Protein AF-A0A3M0VW06-F1 (afdb_monomer)

Foldseek 3Di:
DDDDDDDDDDDDDDDDDDDDDDDDDDDDDDDDDDDDDPDDPPPPPPPPPDVPPPDDPPPPDDPDCDPPDDDPDDDDDPPDDDDDDDDDCVVPVVLVVVLVVLVVVLVVLVCVCVVVPDDDLVSLLVNLVSVLVNVLVVVVVVLPVPPPCVRHVPVSVVSNVVSVVVSVVSNVVQVCCSPVHDGDRVVVVCVVCVVVVVVVVVVD

Solvent-accessible surface area (backbone atoms only — not comparable to full-atom values): 13528 Å² total; per-residue (Å²): 139,86,86,88,77,90,81,88,80,88,79,88,78,85,80,86,79,80,84,81,91,82,90,86,82,85,87,81,92,79,93,77,90,73,84,84,75,86,74,73,82,76,75,69,77,70,87,82,70,65,91,67,74,88,67,62,97,80,62,85,71,76,87,74,77,75,82,66,84,71,86,92,70,81,88,74,57,96,84,53,79,80,85,74,78,82,90,52,56,72,82,42,63,51,43,54,53,49,53,51,49,45,56,59,55,45,54,60,52,69,48,46,39,78,77,69,48,63,62,56,68,69,59,39,52,49,42,53,50,51,50,50,54,48,49,54,54,53,49,51,50,53,47,54,73,73,35,39,64,88,82,37,46,69,61,30,53,49,51,56,49,51,52,52,51,51,49,53,51,50,51,52,53,51,51,48,35,53,72,78,51,81,27,70,59,45,47,52,52,51,62,75,47,46,74,60,55,58,56,54,67,74,73,109

Mean predicted aligned error: 15.94 Å

Nearest PDB structures (foldseek):
  6lo8-assembly1_D  TM=8.202E-01  e=1.446E-06  Saccharomyces cerevisiae S288C

Secondary structure (DSSP, 8-state):
----------------------------------------------S---------TT--S----SSPPPP----S-TTSPP-PPPP-GGGTHHHHHHHHHHHHHHHHHHHHHHHHSSPPHHHHHHHHHHHHHHHHHHHHHHHHHHS-TTT-HHHHHHHHHHHHHHHHHHHHHHHHHHHHS--HHHHHHHHHHHHHHHHHHTT-

Sequence (204 aa):
MRSTLLRQSQLLLASRQLFPHSRAAASPLRHLSTPSVPKKPLAFPSPVLAKASRFAAFSTSTSQRIMPPGPQVIEGTVNDPVSVPKPSPLHGSYHWTFERALSVALVPLTLAPFAVGSLNAATDAVLVFVLLLHSHIGFQSCVTDYFSTKKHPKLRKFFDWVLNISTVLVAISLYEFETNDVGLTEAIKRIWTAGRRNTDETKA

Radius of gyration: 34.9 Å; Cα contacts (8 Å, |Δi|>4): 64; chains: 1; bounding box: 99×46×85 Å

pLDDT: mean 80.92, std 17.91, range [41.56, 98.5]

Structure (mmCIF, N/CA/C/O backbone):
data_AF-A0A3M0VW06-F1
#
_entry.id   AF-A0A3M0VW06-F1
#
loop_
_atom_site.group_PDB
_atom_site.id
_atom_site.type_symbol
_atom_site.label_atom_id
_atom_site.label_alt_id
_atom_site.label_comp_id
_atom_site.label_asym_id
_atom_site.label_entity_id
_atom_site.label_seq_id
_atom_site.pdbx_PDB_ins_code
_atom_site.Cartn_x
_atom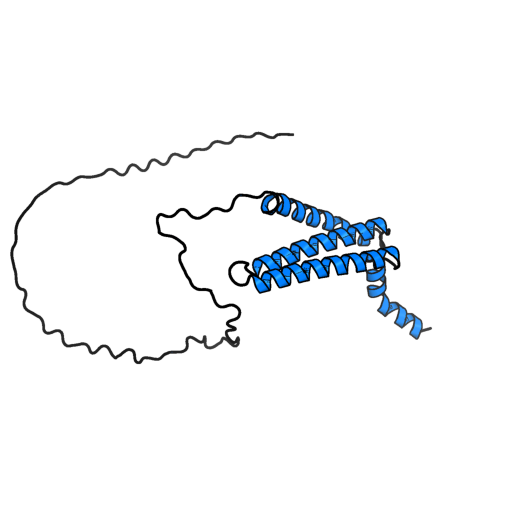_site.Cartn_y
_atom_site.Cartn_z
_atom_site.occupancy
_atom_site.B_iso_or_equiv
_atom_site.auth_seq_id
_atom_site.auth_comp_id
_atom_site.auth_asym_id
_atom_site.auth_atom_id
_atom_site.pdbx_PDB_model_num
ATOM 1 N N . MET A 1 1 ? -26.004 -3.650 -18.366 1.00 43.81 1 MET A N 1
ATOM 2 C CA . MET A 1 1 ? -26.676 -4.954 -18.544 1.00 43.81 1 MET A CA 1
ATOM 3 C C . MET A 1 1 ? -27.172 -5.412 -17.180 1.00 43.81 1 MET A C 1
ATOM 5 O O . MET A 1 1 ? -26.358 -5.642 -16.300 1.00 43.81 1 MET A O 1
ATOM 9 N N . ARG A 1 2 ? -28.491 -5.377 -16.962 1.00 41.56 2 ARG A N 1
ATOM 10 C CA . ARG A 1 2 ? -29.155 -5.740 -15.701 1.00 41.56 2 ARG A CA 1
ATOM 11 C C . ARG A 1 2 ? -29.716 -7.151 -15.855 1.00 41.56 2 ARG A C 1
ATOM 13 O O . ARG A 1 2 ? -30.489 -7.373 -16.779 1.00 41.56 2 ARG A O 1
ATOM 20 N N . SER A 1 3 ? -29.354 -8.068 -14.968 1.00 55.25 3 SER A N 1
ATOM 21 C CA . SER A 1 3 ? -29.940 -9.407 -14.883 1.00 55.25 3 SER A CA 1
ATOM 22 C C . SER A 1 3 ? -30.779 -9.508 -13.611 1.00 55.25 3 SER A C 1
ATOM 24 O O . SER A 1 3 ? -30.286 -9.676 -12.501 1.00 55.25 3 SER A O 1
ATOM 26 N N . THR A 1 4 ? -32.083 -9.357 -13.805 1.00 51.28 4 THR A N 1
ATOM 27 C CA . THR A 1 4 ? -33.150 -9.755 -12.892 1.00 51.28 4 THR A CA 1
ATOM 28 C C . THR A 1 4 ? -33.353 -11.263 -13.002 1.00 51.28 4 THR A C 1
ATOM 30 O O . THR A 1 4 ? -33.741 -11.720 -14.072 1.00 51.28 4 THR A O 1
ATOM 33 N N . LEU A 1 5 ? -33.173 -12.027 -11.923 1.00 60.25 5 LEU A N 1
ATOM 34 C CA . LEU A 1 5 ? -33.832 -13.327 -11.770 1.00 60.25 5 LEU A CA 1
ATOM 35 C C . LEU A 1 5 ? -34.263 -13.539 -10.317 1.00 60.25 5 LEU A C 1
ATOM 37 O O . LEU A 1 5 ? -33.456 -13.660 -9.400 1.00 60.25 5 LEU A O 1
ATOM 41 N N . LEU A 1 6 ? -35.584 -13.563 -10.155 1.00 54.75 6 LEU A N 1
ATOM 42 C CA . LEU A 1 6 ? -36.319 -14.068 -9.008 1.00 54.75 6 LEU A CA 1
ATOM 43 C C . LEU A 1 6 ? -36.049 -15.569 -8.839 1.00 54.75 6 LEU A C 1
ATOM 45 O O . LEU A 1 6 ? -36.165 -16.322 -9.805 1.00 54.75 6 LEU A O 1
ATOM 49 N N . ARG A 1 7 ? -35.851 -16.034 -7.601 1.00 54.34 7 ARG A N 1
ATOM 50 C CA . ARG A 1 7 ? -36.392 -17.339 -7.205 1.00 54.34 7 ARG A CA 1
ATOM 51 C C . ARG A 1 7 ? -36.859 -17.321 -5.758 1.00 54.34 7 ARG A C 1
ATOM 53 O O . ARG A 1 7 ? -36.091 -17.285 -4.806 1.00 54.34 7 ARG A O 1
ATOM 60 N N . GLN A 1 8 ? -38.175 -17.320 -5.672 1.00 52.41 8 GLN A N 1
ATOM 61 C CA . GLN A 1 8 ? -39.034 -17.522 -4.528 1.00 52.41 8 GLN A CA 1
ATOM 62 C C . GLN A 1 8 ? -38.973 -19.002 -4.115 1.00 52.41 8 GLN A C 1
ATOM 64 O O . GLN A 1 8 ? -39.144 -19.884 -4.956 1.00 52.41 8 GLN A O 1
ATOM 69 N N . SER A 1 9 ? -38.766 -19.284 -2.832 1.00 48.03 9 SER A N 1
ATOM 70 C CA . SER A 1 9 ? -39.151 -20.564 -2.230 1.00 48.03 9 SER A CA 1
ATOM 71 C C . SER A 1 9 ? -39.371 -20.357 -0.738 1.00 48.03 9 SER A C 1
ATOM 73 O O . SER A 1 9 ? -38.437 -20.372 0.061 1.00 48.03 9 SER A O 1
ATOM 75 N N . GLN A 1 10 ? -40.632 -20.110 -0.392 1.00 50.38 10 GLN A N 1
ATOM 76 C CA . GLN A 1 10 ? -41.134 -20.229 0.966 1.00 50.38 10 GLN A CA 1
ATOM 77 C C . GLN A 1 10 ? -41.334 -21.713 1.268 1.00 50.38 10 GLN A C 1
ATOM 79 O O . GLN A 1 10 ? -42.027 -22.402 0.521 1.00 50.38 10 GLN A O 1
ATOM 84 N N . LEU A 1 11 ? -40.748 -22.196 2.360 1.00 52.78 11 LEU A N 1
ATOM 85 C CA . LEU A 1 11 ? -41.135 -23.464 2.963 1.00 52.78 11 LEU A CA 1
ATOM 86 C C . LEU A 1 11 ? -41.795 -23.167 4.305 1.00 52.78 11 LEU A C 1
ATOM 88 O O . LEU A 1 11 ? -41.163 -22.751 5.272 1.00 52.78 11 LEU A O 1
ATOM 92 N N . LEU A 1 12 ? -43.112 -23.351 4.285 1.00 46.12 12 LEU A N 1
ATOM 93 C CA . LEU A 1 12 ? -43.997 -23.483 5.426 1.00 46.12 12 LEU A CA 1
ATOM 94 C C . LEU A 1 12 ? -43.521 -24.635 6.316 1.00 46.12 12 LEU A C 1
ATOM 96 O O . LEU A 1 12 ? -43.509 -25.784 5.882 1.00 46.12 12 LEU A O 1
ATOM 100 N N . LEU A 1 13 ? -43.240 -24.346 7.584 1.00 45.72 13 LEU A N 1
ATOM 101 C CA . LEU A 1 13 ? -43.407 -25.333 8.643 1.00 45.72 13 LEU A CA 1
ATOM 102 C C . LEU A 1 13 ? -44.204 -24.690 9.777 1.00 45.72 13 LEU A C 1
ATOM 104 O O . LEU A 1 13 ? -43.683 -23.988 10.638 1.00 45.72 13 LEU A O 1
ATOM 108 N N . ALA A 1 14 ? -45.514 -24.900 9.711 1.00 48.47 14 ALA A N 1
ATOM 109 C CA . ALA A 1 14 ? -46.445 -24.582 10.772 1.00 48.47 14 ALA A CA 1
ATOM 110 C C . ALA A 1 14 ? -46.296 -25.627 11.887 1.00 48.47 14 ALA A C 1
ATOM 112 O O . ALA A 1 14 ? -46.833 -26.727 11.784 1.00 48.47 14 ALA A O 1
ATOM 113 N N . SER A 1 15 ? -45.594 -25.294 12.967 1.00 53.06 15 SER A N 1
ATOM 114 C CA . SER A 1 15 ? -45.670 -26.048 14.220 1.00 53.06 15 SER A CA 1
ATOM 115 C C . SER A 1 15 ? -46.715 -25.401 15.133 1.00 53.06 15 SER A C 1
ATOM 117 O O . SER A 1 15 ? -46.437 -24.548 15.971 1.00 53.06 15 SER A O 1
ATOM 119 N N . ARG A 1 16 ? -47.972 -25.821 14.951 1.00 48.75 16 ARG A N 1
ATOM 120 C CA . ARG A 1 16 ? -49.028 -25.643 15.954 1.00 48.75 16 ARG A CA 1
ATOM 121 C C . ARG A 1 16 ? -48.680 -26.497 17.172 1.00 48.75 16 ARG A C 1
ATOM 123 O O . ARG A 1 16 ? -48.740 -27.719 17.079 1.00 48.75 16 ARG A O 1
ATOM 130 N N . GLN A 1 17 ? -48.387 -25.879 18.312 1.00 53.38 17 GLN A N 1
ATOM 131 C CA . GLN A 1 17 ? -48.489 -26.553 19.606 1.00 53.38 17 GLN A CA 1
ATOM 132 C C . GLN A 1 17 ? -49.565 -25.855 20.435 1.00 53.38 17 GLN A C 1
ATOM 134 O O . GLN A 1 17 ? -49.500 -24.663 20.725 1.00 53.38 17 GLN A O 1
ATOM 139 N N . LEU A 1 18 ? -50.619 -26.626 20.687 1.00 53.78 18 LEU A N 1
ATOM 140 C CA . LEU A 1 18 ? -51.829 -26.261 21.401 1.00 53.78 18 LEU A CA 1
ATOM 141 C C . LEU A 1 18 ? -51.571 -26.274 22.910 1.00 53.78 18 LEU A C 1
ATOM 143 O O . LEU A 1 18 ? -50.927 -27.178 23.437 1.00 53.78 18 LEU A O 1
ATOM 147 N N . PHE A 1 19 ? -52.135 -25.281 23.589 1.00 51.53 19 PHE A N 1
ATOM 148 C CA . PHE A 1 19 ? -52.315 -25.247 25.036 1.00 51.53 19 PHE A CA 1
ATOM 149 C C . PHE A 1 19 ? -53.141 -26.445 25.529 1.00 51.53 19 PHE A C 1
ATOM 151 O O . PHE A 1 19 ? -54.074 -26.875 24.847 1.00 51.53 19 PHE A O 1
ATOM 158 N N . PRO A 1 20 ? -52.940 -26.843 26.791 1.00 59.25 20 PRO A N 1
ATOM 159 C CA . PRO A 1 20 ? -54.084 -27.082 27.655 1.00 59.25 20 PRO A CA 1
ATOM 160 C C . PRO A 1 20 ? -54.039 -26.179 28.890 1.00 59.25 20 PRO A C 1
ATOM 162 O O . PRO A 1 20 ? -53.108 -26.199 29.692 1.00 59.25 20 PRO A O 1
ATOM 165 N N . HIS A 1 21 ? -55.101 -25.391 29.047 1.00 44.78 21 HIS A N 1
ATOM 166 C CA . HIS A 1 21 ? -55.524 -24.864 30.336 1.00 44.78 21 HIS A CA 1
ATOM 167 C C . HIS A 1 21 ? -56.036 -26.019 31.197 1.00 44.78 21 HIS A C 1
ATOM 169 O O . HIS A 1 21 ? -56.953 -26.726 30.787 1.00 44.78 21 HIS A O 1
ATOM 175 N N . SER A 1 22 ? -55.509 -26.156 32.411 1.00 52.88 22 SER A N 1
ATOM 176 C CA . SER A 1 22 ? -56.192 -26.890 33.473 1.00 52.88 22 SER A CA 1
ATOM 177 C C . SER A 1 22 ? -56.325 -25.977 34.687 1.00 52.88 22 SER A C 1
ATOM 179 O O . SER A 1 22 ? -55.334 -25.523 35.256 1.00 52.88 22 SER A O 1
ATOM 181 N N . ARG A 1 23 ? -57.577 -25.649 35.020 1.00 49.44 23 ARG A N 1
ATOM 182 C CA . ARG A 1 23 ? -57.992 -24.989 36.259 1.00 49.44 23 ARG A CA 1
ATOM 183 C C . ARG A 1 23 ? -58.495 -26.060 37.222 1.00 49.44 23 ARG A C 1
ATOM 185 O O . ARG A 1 23 ? -59.457 -26.744 36.902 1.00 49.44 23 ARG A O 1
ATOM 192 N N . ALA A 1 24 ? -57.899 -26.113 38.403 1.00 48.97 24 ALA A N 1
ATOM 193 C CA . ALA A 1 24 ? -58.446 -26.592 39.678 1.00 48.97 24 ALA A CA 1
ATOM 194 C C . ALA A 1 24 ? -57.332 -26.353 40.715 1.00 48.97 24 ALA A C 1
ATOM 196 O O . ALA A 1 24 ? -56.166 -26.452 40.359 1.00 48.97 24 ALA A O 1
ATOM 197 N N . ALA A 1 25 ? -57.507 -26.071 41.996 1.00 49.41 25 ALA A N 1
ATOM 198 C CA . ALA A 1 25 ? -58.584 -25.664 42.888 1.00 49.41 25 ALA A CA 1
ATOM 199 C C . ALA A 1 25 ? -57.849 -25.361 44.223 1.00 49.41 25 ALA A C 1
ATOM 201 O O . ALA A 1 25 ? -56.760 -25.886 44.460 1.00 49.41 25 ALA A O 1
ATOM 202 N N . ALA A 1 26 ? -58.379 -24.476 45.064 1.00 47.34 26 ALA A N 1
ATOM 203 C CA . ALA A 1 26 ? -57.694 -23.994 46.266 1.00 47.34 26 ALA A CA 1
ATOM 204 C C . ALA A 1 26 ? -57.876 -24.893 47.514 1.00 47.34 26 ALA A C 1
ATOM 206 O O . ALA A 1 26 ? -58.912 -25.539 47.657 1.00 47.34 26 ALA A O 1
ATOM 207 N N . SER A 1 27 ? -56.911 -24.754 48.447 1.00 51.44 27 SER A N 1
ATOM 208 C CA . SER A 1 27 ? -56.978 -24.926 49.926 1.00 51.44 27 SER A CA 1
ATOM 209 C C . SER A 1 27 ? -56.829 -26.337 50.545 1.00 51.44 27 SER A C 1
ATOM 211 O O . SER A 1 27 ? -57.175 -27.317 49.896 1.00 51.44 27 SER A O 1
ATOM 213 N N . PRO A 1 28 ? -56.475 -26.482 51.853 1.00 54.78 28 PRO A N 1
ATOM 214 C CA . PRO A 1 28 ? -55.637 -25.655 52.744 1.00 54.78 28 PRO A CA 1
ATOM 215 C C . PRO A 1 28 ? -54.528 -26.446 53.510 1.00 54.78 28 PRO A C 1
ATOM 217 O O . PRO A 1 28 ? -54.451 -27.671 53.483 1.00 54.78 28 PRO A O 1
ATOM 220 N N . LEU A 1 29 ? -53.684 -25.687 54.225 1.00 53.56 29 LEU A N 1
ATOM 221 C CA . LEU A 1 29 ? -52.732 -26.034 55.303 1.00 53.56 29 LEU A CA 1
ATOM 222 C C . LEU A 1 29 ? -52.879 -27.401 56.011 1.00 53.56 29 LEU A C 1
ATOM 224 O O . LEU A 1 29 ? -53.890 -27.651 56.666 1.00 53.56 29 LEU A O 1
ATOM 228 N N . ARG A 1 30 ? -51.769 -28.157 56.098 1.00 52.41 30 ARG A N 1
ATOM 229 C CA . ARG A 1 30 ? -51.412 -28.954 57.290 1.00 52.41 30 ARG A CA 1
ATOM 230 C C . ARG A 1 30 ? -49.906 -28.924 57.559 1.00 52.41 30 ARG A C 1
ATOM 232 O O . ARG A 1 30 ? -49.098 -29.396 56.768 1.00 52.41 30 ARG A O 1
ATOM 239 N N . HIS A 1 31 ? -49.574 -28.371 58.720 1.00 53.78 31 HIS A N 1
ATOM 240 C CA . HIS A 1 31 ? -48.302 -28.492 59.419 1.00 53.78 31 HIS A CA 1
ATOM 241 C C . HIS A 1 31 ? -48.033 -29.971 59.735 1.00 53.78 31 HIS A C 1
ATOM 243 O O . HIS A 1 31 ? -48.780 -30.562 60.512 1.00 53.78 31 HIS A O 1
ATOM 249 N N . LEU A 1 32 ? -46.964 -30.556 59.191 1.00 55.81 32 LEU A N 1
ATOM 250 C CA . LEU A 1 32 ? -46.368 -31.772 59.745 1.00 55.81 32 LEU A CA 1
ATOM 251 C C . LEU A 1 32 ? -44.863 -31.563 59.923 1.00 55.81 32 LEU A C 1
ATOM 253 O O . LEU A 1 32 ? -44.083 -31.504 58.977 1.00 55.81 32 LEU A O 1
ATOM 257 N N . SER A 1 33 ? -44.493 -31.430 61.188 1.00 58.97 33 SER A N 1
ATOM 258 C CA . SER A 1 33 ? -43.147 -31.470 61.738 1.00 58.97 33 SER A CA 1
ATOM 259 C C . SER A 1 33 ? -42.537 -32.860 61.556 1.00 58.97 33 SER A C 1
ATOM 261 O O . SER A 1 33 ? -42.962 -33.817 62.203 1.00 58.97 33 SER A O 1
ATOM 263 N N . THR A 1 34 ? -41.528 -32.972 60.697 1.00 60.09 34 THR A N 1
ATOM 264 C CA . THR A 1 34 ? -40.673 -34.162 60.591 1.00 60.09 34 THR A CA 1
ATOM 265 C C . THR A 1 34 ? -39.453 -34.036 61.512 1.00 60.09 34 THR A C 1
ATOM 267 O O . THR A 1 34 ? -38.864 -32.953 61.579 1.00 60.09 34 THR A O 1
ATOM 270 N N . PRO A 1 35 ? -39.040 -35.114 62.204 1.00 59.78 35 PRO A N 1
ATOM 271 C CA . PRO A 1 35 ? -37.943 -35.088 63.166 1.00 59.78 35 PRO A CA 1
ATOM 272 C C . PRO A 1 35 ? -36.584 -34.833 62.500 1.00 59.78 35 PRO A C 1
ATOM 274 O O . PRO A 1 35 ? -36.257 -35.369 61.440 1.00 59.78 35 PRO A O 1
ATOM 277 N N . SER A 1 36 ? -35.780 -34.005 63.162 1.00 55.31 36 SER A N 1
ATOM 278 C CA . SER A 1 36 ? -34.415 -33.646 62.795 1.00 55.31 36 SER A CA 1
ATOM 279 C C . SER A 1 36 ? -33.475 -34.849 62.899 1.00 55.31 36 SER A C 1
ATOM 281 O O . SER A 1 36 ? -33.127 -35.285 63.996 1.00 55.31 36 SER A O 1
ATOM 283 N N . VAL A 1 37 ? -33.013 -35.355 61.757 1.00 62.22 37 VAL A N 1
ATOM 284 C CA . VAL A 1 37 ? -31.858 -36.258 61.695 1.00 62.22 37 VAL A CA 1
ATOM 285 C C . VAL A 1 37 ? -30.601 -35.459 62.072 1.00 62.22 37 VAL A C 1
ATOM 287 O O . VAL A 1 37 ? -30.365 -34.408 61.463 1.00 62.22 37 VAL A O 1
ATOM 290 N N . PRO A 1 38 ? -29.770 -35.912 63.030 1.00 58.66 38 PRO A N 1
ATOM 291 C CA . PRO A 1 38 ? -28.503 -35.259 63.322 1.00 58.66 38 PRO A CA 1
ATOM 292 C C . PRO A 1 38 ? -27.569 -35.432 62.120 1.00 58.66 38 PRO A C 1
ATOM 294 O O . PRO A 1 38 ? -26.988 -36.493 61.890 1.00 58.66 38 PRO A O 1
ATOM 297 N N . LYS A 1 39 ? -27.428 -34.372 61.320 1.00 56.12 39 LYS A N 1
ATOM 298 C CA . LYS A 1 39 ? -26.390 -34.283 60.295 1.00 56.12 39 LYS A CA 1
ATOM 299 C C . LYS A 1 39 ? -25.055 -34.141 61.022 1.00 56.12 39 LYS A C 1
ATOM 301 O O . LYS A 1 39 ? -24.726 -33.064 61.509 1.00 56.12 39 LYS A O 1
ATOM 306 N N . LYS A 1 40 ? -24.294 -35.235 61.116 1.00 58.28 40 LYS A N 1
ATOM 307 C CA . LYS A 1 40 ? -22.860 -35.183 61.434 1.00 58.28 40 LYS A CA 1
ATOM 308 C C . LYS A 1 40 ? -22.244 -34.127 60.506 1.00 58.28 40 LYS A C 1
ATOM 310 O O . LYS A 1 40 ? -22.468 -34.235 59.296 1.0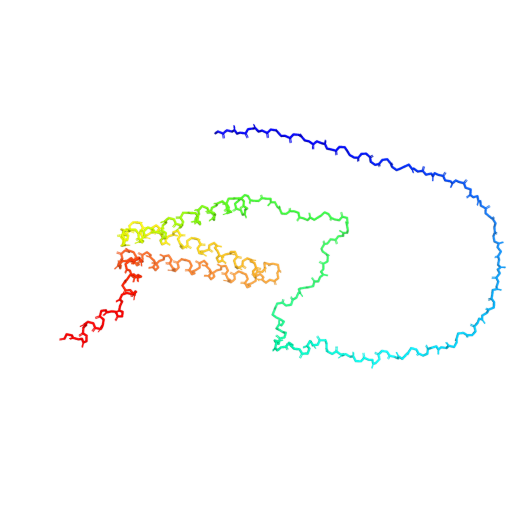0 58.28 40 LYS A O 1
ATOM 315 N N . PRO A 1 41 ? -21.524 -33.108 61.004 1.00 55.78 41 PRO A N 1
ATOM 316 C CA . PRO A 1 41 ? -20.817 -32.217 60.108 1.00 55.78 41 PRO A CA 1
ATOM 317 C C . PRO A 1 41 ? -19.759 -33.074 59.417 1.00 55.78 41 PRO A C 1
ATOM 319 O O . PRO A 1 41 ? -18.772 -33.482 60.025 1.00 55.78 41 PRO A O 1
ATOM 322 N N . LEU A 1 42 ? -19.994 -33.405 58.147 1.00 59.12 42 LEU A N 1
ATOM 323 C CA . LEU A 1 42 ? -18.898 -33.698 57.243 1.00 59.12 42 LEU A CA 1
ATOM 324 C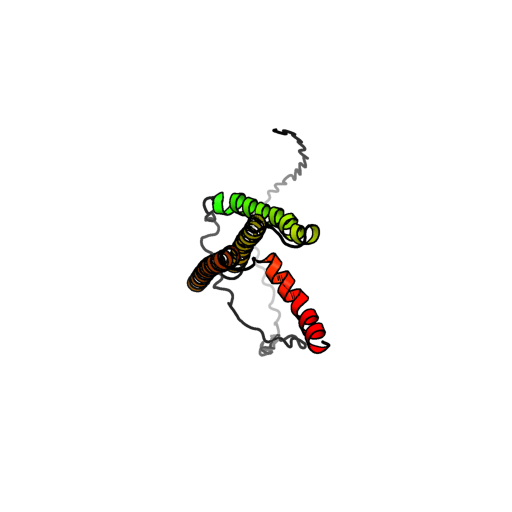 C . LEU A 1 42 ? -18.081 -32.415 57.242 1.00 59.12 42 LEU A C 1
ATOM 326 O O . LEU A 1 42 ? -18.492 -31.411 56.661 1.00 59.12 42 LEU A O 1
ATOM 330 N N . ALA A 1 43 ? -16.992 -32.426 58.006 1.00 57.50 43 ALA A N 1
ATOM 331 C CA . ALA A 1 43 ? -15.966 -31.419 57.902 1.00 57.50 43 ALA A CA 1
ATOM 332 C C . ALA A 1 43 ? -15.563 -31.403 56.429 1.00 57.50 43 ALA A C 1
ATOM 334 O O . ALA A 1 43 ? -14.895 -32.319 55.952 1.00 57.50 43 ALA A O 1
ATOM 335 N N . PHE A 1 44 ? -16.047 -30.405 55.691 1.00 58.78 44 PHE A N 1
ATOM 336 C CA . PHE A 1 44 ? -15.460 -30.069 54.413 1.00 58.78 44 PHE A CA 1
ATOM 337 C C . PHE A 1 44 ? -14.003 -29.760 54.742 1.00 58.78 44 PHE A C 1
ATOM 339 O O . PHE A 1 44 ? -13.768 -28.832 55.527 1.00 58.78 44 PHE A O 1
ATOM 346 N N . PRO A 1 45 ? -13.027 -30.545 54.248 1.00 56.84 45 PRO A N 1
ATOM 347 C CA . PRO A 1 45 ? -11.650 -30.116 54.355 1.00 56.84 45 PRO A CA 1
ATOM 348 C C . PRO A 1 45 ? -11.620 -28.724 53.736 1.00 56.84 45 PRO A C 1
ATOM 350 O O . PRO A 1 45 ? -12.078 -28.522 52.609 1.00 56.84 45 PRO A O 1
ATOM 353 N N . SER A 1 46 ? -11.198 -27.752 54.543 1.00 61.69 46 SER A N 1
ATOM 354 C CA . SER A 1 46 ? -10.998 -26.379 54.106 1.00 61.69 46 SER A CA 1
ATOM 355 C C . SER A 1 46 ? -10.327 -26.397 52.730 1.00 61.69 46 SER A C 1
ATOM 357 O O . SER A 1 46 ? -9.397 -27.193 52.542 1.00 61.69 46 SER A O 1
ATOM 359 N N . PRO A 1 47 ? -10.736 -25.558 51.763 1.00 54.75 47 PRO A N 1
ATOM 360 C CA . PRO A 1 47 ? -10.011 -25.416 50.515 1.00 54.75 47 PRO A CA 1
ATOM 361 C C . PRO A 1 47 ? -8.716 -24.632 50.783 1.00 54.75 47 PRO A C 1
ATOM 363 O O . PRO A 1 47 ? -8.466 -23.587 50.200 1.00 54.75 47 PRO A O 1
ATOM 366 N N . VAL A 1 48 ? -7.855 -25.153 51.658 1.00 57.94 48 VAL A N 1
ATOM 367 C CA . VAL A 1 48 ? -6.416 -24.885 51.646 1.00 57.94 48 VAL A CA 1
ATOM 368 C C . VAL A 1 48 ? -5.759 -25.908 50.717 1.00 57.94 48 VAL A C 1
ATOM 370 O O . VAL A 1 48 ? -4.675 -26.413 50.979 1.00 57.94 48 VAL A O 1
ATOM 373 N N . LEU A 1 49 ? -6.426 -26.258 49.614 1.00 55.41 49 LEU A N 1
ATOM 374 C CA . LEU A 1 49 ? -5.781 -26.954 48.519 1.00 55.41 49 LEU A CA 1
ATOM 375 C C . LEU A 1 49 ? -5.410 -25.910 47.486 1.00 55.41 49 LEU A C 1
ATOM 377 O O . LEU A 1 49 ? -6.227 -25.484 46.678 1.00 55.41 49 LEU A O 1
ATOM 381 N N . ALA A 1 50 ? -4.150 -25.514 47.613 1.00 55.16 50 ALA A N 1
ATOM 382 C CA . ALA A 1 50 ? -3.270 -25.084 46.555 1.00 55.16 50 ALA A CA 1
ATOM 383 C C . ALA A 1 50 ? -3.885 -24.103 45.554 1.00 55.16 50 ALA A C 1
ATOM 385 O O . ALA A 1 50 ? -4.669 -24.437 44.667 1.00 55.16 50 ALA A O 1
ATOM 386 N N . LYS A 1 51 ? -3.309 -22.905 45.557 1.00 52.34 51 LYS A N 1
ATOM 387 C CA . LYS A 1 51 ? -3.063 -22.138 44.339 1.00 52.34 51 LYS A CA 1
ATOM 388 C C . LYS A 1 51 ? -2.164 -22.987 43.415 1.00 52.34 51 LYS A C 1
ATOM 390 O O . LYS A 1 51 ? -1.011 -22.644 43.191 1.00 52.34 51 LYS A O 1
ATOM 395 N N . ALA A 1 52 ? -2.657 -24.144 42.967 1.00 57.97 52 ALA A N 1
ATOM 396 C CA . ALA A 1 52 ? -2.012 -25.024 42.022 1.00 57.97 52 ALA A CA 1
ATOM 397 C C . ALA A 1 52 ? -1.903 -24.188 40.764 1.00 57.97 52 ALA A C 1
ATOM 399 O O . ALA A 1 52 ? -2.898 -23.819 40.129 1.00 57.97 52 ALA A O 1
ATOM 400 N N . SER A 1 53 ? -0.684 -23.749 40.505 1.00 60.34 53 SER A N 1
ATOM 401 C CA . SER A 1 53 ? -0.375 -22.990 39.329 1.00 60.34 53 SER A CA 1
ATOM 402 C C . SER A 1 53 ? -0.743 -23.882 38.146 1.00 60.34 53 SER A C 1
ATOM 404 O O . SER A 1 53 ? -0.184 -24.955 37.943 1.00 60.34 53 SER A O 1
ATOM 406 N N . ARG A 1 54 ? -1.785 -23.482 37.411 1.00 60.59 54 ARG A N 1
ATOM 407 C CA . ARG A 1 54 ? -2.260 -24.167 36.203 1.00 60.59 54 ARG A CA 1
ATOM 408 C C . ARG A 1 54 ? -1.268 -23.940 35.058 1.00 60.59 54 ARG A C 1
ATOM 410 O O . ARG A 1 54 ? -1.644 -23.451 33.999 1.00 60.59 54 ARG A O 1
ATOM 417 N N . PHE A 1 55 ? 0.011 -24.216 35.291 1.00 60.56 55 PHE A N 1
ATOM 418 C CA . PHE A 1 55 ? 1.012 -24.272 34.244 1.00 60.56 55 PHE A CA 1
ATOM 419 C C . PHE A 1 55 ? 0.965 -25.679 33.663 1.00 60.56 55 PHE A C 1
ATOM 421 O O . PHE A 1 55 ? 1.158 -26.666 34.370 1.00 60.56 55 PHE A O 1
ATOM 428 N N . ALA A 1 56 ? 0.634 -25.771 32.377 1.00 72.00 56 ALA A N 1
ATOM 429 C CA . ALA A 1 56 ? 0.734 -27.020 31.642 1.00 72.00 56 ALA A CA 1
ATOM 430 C C . ALA A 1 56 ? 2.181 -27.530 31.736 1.00 72.00 56 ALA A C 1
ATOM 432 O O . ALA A 1 56 ? 3.109 -26.774 31.448 1.00 72.00 56 ALA A O 1
ATOM 433 N N . ALA A 1 57 ? 2.368 -28.798 32.114 1.00 67.75 57 ALA A N 1
ATOM 434 C CA . ALA A 1 57 ? 3.677 -29.407 32.385 1.00 67.75 57 ALA A CA 1
ATOM 435 C C . ALA A 1 57 ? 4.665 -29.383 31.196 1.00 67.75 57 ALA A C 1
ATOM 437 O O . ALA A 1 57 ? 5.840 -29.682 31.375 1.00 67.75 57 ALA A O 1
ATOM 438 N N . PHE A 1 58 ? 4.208 -28.992 30.001 1.00 77.94 58 PHE A N 1
ATOM 439 C CA . PHE A 1 58 ? 5.013 -28.917 28.779 1.00 77.94 58 PHE A CA 1
ATOM 440 C C . PHE A 1 58 ? 4.946 -27.555 28.066 1.00 77.94 58 PHE A C 1
ATOM 442 O O . PHE A 1 58 ? 5.308 -27.455 26.897 1.00 77.94 58 PHE A O 1
ATOM 449 N N . SER A 1 59 ? 4.503 -26.484 28.738 1.00 73.94 59 SER A N 1
ATOM 450 C CA . SER A 1 59 ? 4.580 -25.135 28.159 1.00 73.94 59 SER A CA 1
ATOM 451 C C . SER A 1 59 ? 5.944 -24.512 28.444 1.00 73.94 59 SER A C 1
ATOM 453 O O . SER A 1 59 ? 6.163 -23.958 29.518 1.00 73.94 59 SER A O 1
ATOM 455 N N . THR A 1 60 ? 6.855 -24.561 27.471 1.00 75.88 60 THR A N 1
ATOM 456 C CA . THR A 1 60 ? 8.136 -23.827 27.519 1.00 75.88 60 THR A CA 1
ATOM 457 C C . THR A 1 60 ? 7.971 -22.332 27.234 1.00 75.88 60 THR A C 1
ATOM 459 O O . THR A 1 60 ? 8.890 -21.549 27.467 1.00 75.88 60 THR A O 1
ATOM 462 N N . SER A 1 61 ? 6.800 -21.913 26.743 1.00 78.25 61 SER A N 1
ATOM 463 C CA . SER A 1 61 ? 6.512 -20.511 26.456 1.00 78.25 61 SER A CA 1
ATOM 464 C C . SER A 1 61 ? 6.065 -19.774 27.719 1.00 78.25 61 SER A C 1
ATOM 466 O O . SER A 1 61 ? 5.055 -20.119 28.341 1.00 78.25 61 SER A O 1
ATOM 468 N N . THR A 1 62 ? 6.815 -18.736 28.092 1.00 77.81 62 THR A N 1
ATOM 469 C CA . THR A 1 62 ? 6.416 -17.775 29.12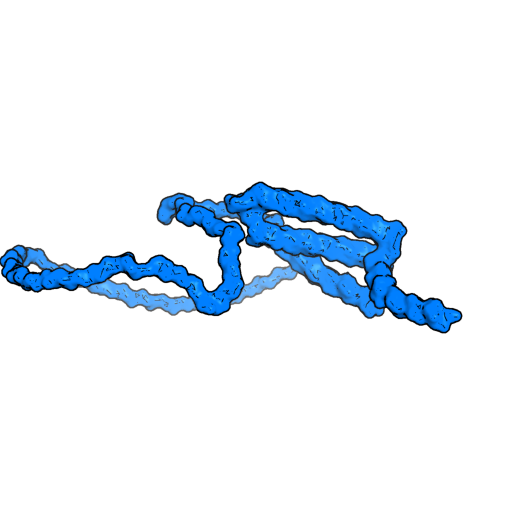5 1.00 77.81 62 THR A CA 1
ATOM 470 C C . THR A 1 62 ? 5.146 -17.057 28.681 1.00 77.81 62 THR A C 1
ATOM 472 O O . THR A 1 62 ? 5.112 -16.458 27.608 1.00 77.81 62 THR A O 1
ATOM 475 N N . SER A 1 63 ? 4.112 -17.055 29.526 1.00 75.81 63 SER A N 1
ATOM 476 C CA . SER A 1 63 ? 2.887 -16.281 29.293 1.00 75.81 63 SER A CA 1
ATOM 477 C C . SER A 1 63 ? 3.199 -14.779 29.237 1.00 75.81 63 SER A C 1
ATOM 479 O O . SER A 1 63 ? 3.204 -14.101 30.267 1.00 75.81 63 SER A O 1
ATOM 481 N N . GLN A 1 64 ? 3.401 -14.239 28.037 1.00 77.50 64 GLN A N 1
ATOM 482 C CA . GLN A 1 64 ? 3.556 -12.804 27.813 1.00 77.50 64 GLN A CA 1
ATOM 483 C C . GLN A 1 64 ? 2.187 -12.121 27.914 1.00 77.50 64 GLN A C 1
ATOM 485 O O . GLN A 1 64 ? 1.327 -12.289 27.052 1.00 77.50 64 GLN A O 1
ATOM 490 N N . ARG A 1 65 ? 1.961 -11.333 28.972 1.00 80.62 65 ARG A N 1
ATOM 491 C CA . ARG A 1 65 ? 0.741 -10.516 29.131 1.00 80.62 65 ARG A CA 1
ATOM 492 C C . ARG A 1 65 ? 0.856 -9.191 28.374 1.00 80.62 65 ARG A C 1
ATOM 494 O O . ARG A 1 65 ? 0.685 -8.120 28.952 1.00 80.62 65 ARG A O 1
ATOM 501 N N . ILE A 1 66 ? 1.176 -9.263 27.087 1.00 79.88 66 ILE A N 1
ATOM 502 C CA . ILE A 1 66 ? 1.223 -8.089 26.213 1.00 79.88 66 ILE A CA 1
ATOM 503 C C . ILE A 1 66 ? -0.227 -7.729 25.861 1.00 79.88 66 ILE A C 1
ATOM 505 O O . ILE A 1 66 ? -0.957 -8.567 25.344 1.00 79.88 66 ILE A O 1
ATOM 509 N N . MET A 1 67 ? -0.649 -6.502 26.188 1.00 80.44 67 MET A N 1
ATOM 510 C CA . MET A 1 67 ? -2.022 -5.995 26.001 1.00 80.44 67 MET A CA 1
ATOM 511 C C . MET A 1 67 ? -3.104 -6.857 26.690 1.00 80.44 67 MET A C 1
ATOM 513 O O . MET A 1 67 ? -3.903 -7.513 26.015 1.00 80.44 67 MET A O 1
ATOM 517 N N . PRO A 1 68 ? -3.168 -6.865 28.039 1.00 84.38 68 PRO A N 1
ATOM 518 C CA . PRO A 1 68 ? -4.198 -7.613 28.755 1.00 84.38 68 PRO A CA 1
ATOM 519 C C . PRO A 1 68 ? -5.608 -7.172 28.325 1.00 84.38 68 PRO A C 1
ATOM 521 O O . PRO A 1 68 ? -5.805 -6.025 27.902 1.00 84.38 68 PRO A O 1
ATOM 524 N N . PRO A 1 69 ? -6.614 -8.061 28.427 1.00 83.12 69 PRO A N 1
ATOM 525 C CA . PRO A 1 69 ? -7.987 -7.683 28.134 1.00 83.12 69 PRO A CA 1
ATOM 526 C C . PRO A 1 69 ? -8.389 -6.497 29.018 1.00 83.12 69 PRO A C 1
ATOM 528 O O . PRO A 1 69 ? -8.118 -6.484 30.218 1.00 83.12 69 PRO A O 1
ATOM 531 N N . GLY A 1 70 ? -9.007 -5.488 28.401 1.00 84.25 70 GLY A N 1
ATOM 532 C CA . GLY A 1 70 ? -9.546 -4.344 29.130 1.00 84.25 70 GLY A CA 1
ATOM 533 C C . GLY A 1 70 ? -10.707 -4.753 30.046 1.00 84.25 70 GLY A C 1
ATOM 534 O O . GLY A 1 70 ? -11.173 -5.895 29.976 1.00 84.25 70 GLY A O 1
ATOM 535 N N . PRO A 1 71 ? -11.196 -3.827 30.886 1.00 88.44 71 PRO A N 1
ATOM 536 C CA . PRO A 1 71 ? -12.368 -4.058 31.722 1.00 88.44 71 PRO A CA 1
ATOM 537 C C . PRO A 1 71 ? -13.550 -4.570 30.888 1.00 88.44 71 PRO A C 1
ATOM 539 O O . PRO A 1 71 ? -13.887 -3.987 29.858 1.00 88.44 71 PRO A O 1
ATOM 542 N N . GLN A 1 72 ? -14.174 -5.664 31.324 1.00 87.62 72 GLN A N 1
ATOM 543 C CA . GLN A 1 72 ? -15.405 -6.168 30.717 1.00 87.62 72 GLN A CA 1
ATOM 544 C C . GLN A 1 72 ? -16.574 -5.369 31.294 1.00 87.62 72 GLN A C 1
ATOM 546 O O . GLN A 1 72 ? -17.163 -5.751 32.300 1.00 87.62 72 GLN A O 1
ATOM 551 N N . VAL A 1 73 ? -16.840 -4.210 30.696 1.00 86.75 73 VAL A N 1
ATOM 552 C CA . VAL A 1 73 ? -17.939 -3.323 31.084 1.00 86.75 73 VAL A CA 1
ATOM 553 C C . VAL A 1 73 ? -19.012 -3.402 30.008 1.00 86.75 73 VAL A C 1
ATOM 555 O O . VAL A 1 73 ? -18.716 -3.260 28.823 1.00 86.75 73 VAL A O 1
ATOM 558 N N . ILE A 1 74 ? -20.251 -3.659 30.426 1.00 85.31 74 ILE A N 1
ATOM 559 C CA . ILE A 1 74 ? -21.419 -3.567 29.551 1.00 85.31 74 ILE A CA 1
ATOM 560 C C . ILE A 1 74 ? -21.765 -2.083 29.452 1.00 85.31 74 ILE A C 1
ATOM 562 O O . ILE A 1 74 ? -22.090 -1.452 30.457 1.00 85.31 74 ILE A O 1
ATOM 566 N N . GLU A 1 75 ? -21.644 -1.516 28.256 1.00 84.50 75 GLU A N 1
ATOM 567 C CA . GLU A 1 75 ? -22.125 -0.162 27.988 1.00 84.50 75 GLU A CA 1
ATOM 568 C C . GLU A 1 75 ? -23.632 -0.227 27.696 1.00 84.50 75 GLU A C 1
ATOM 570 O O . GLU A 1 75 ? -24.041 -0.832 26.707 1.00 84.50 75 GLU A O 1
ATOM 575 N N . GLY A 1 76 ? -24.447 0.379 28.565 1.00 88.06 76 GLY A N 1
ATOM 576 C CA . GLY A 1 76 ? -25.913 0.378 28.470 1.00 88.06 76 GLY A CA 1
ATOM 577 C C . GLY A 1 76 ? -26.605 -0.690 29.327 1.00 88.06 76 GLY A C 1
ATOM 578 O O . GLY A 1 76 ? -25.972 -1.462 30.048 1.00 88.06 76 GLY A O 1
ATOM 579 N N . THR A 1 77 ? -27.934 -0.705 29.277 1.00 90.69 77 THR A N 1
ATOM 580 C CA . THR A 1 77 ? -28.804 -1.694 29.926 1.00 90.69 77 THR A CA 1
ATOM 581 C C . THR A 1 77 ? -29.297 -2.742 28.926 1.00 90.69 77 THR A C 1
ATOM 583 O O . THR A 1 77 ? -29.128 -2.605 27.719 1.00 90.69 77 THR A O 1
ATOM 586 N N . VAL A 1 78 ? -29.958 -3.795 29.420 1.00 88.31 78 VAL A N 1
ATOM 587 C CA . VAL A 1 78 ? -30.536 -4.868 28.583 1.00 88.31 78 VAL A CA 1
ATOM 588 C C . VAL A 1 78 ? -31.535 -4.339 27.543 1.00 88.31 78 VAL A C 1
ATOM 590 O O . VAL A 1 78 ? -31.722 -4.967 26.505 1.00 88.31 78 VAL A O 1
ATOM 593 N N . ASN A 1 79 ? -32.164 -3.193 27.812 1.00 90.81 79 ASN A N 1
ATOM 594 C CA . ASN A 1 79 ? -33.189 -2.609 26.948 1.00 90.81 79 ASN A CA 1
ATOM 595 C C . ASN A 1 79 ? -32.661 -1.465 26.071 1.00 90.81 79 ASN A C 1
ATOM 597 O O . ASN A 1 79 ? -33.415 -0.950 25.245 1.00 90.81 79 ASN A O 1
ATOM 601 N N . ASP A 1 80 ? -31.399 -1.060 26.235 1.00 92.56 80 ASP A N 1
ATOM 602 C CA . ASP A 1 80 ? -30.835 0.022 25.435 1.00 92.56 80 ASP A CA 1
ATOM 603 C C . ASP A 1 80 ? -30.395 -0.508 24.063 1.00 92.56 80 ASP A C 1
ATOM 605 O O . ASP A 1 80 ? -29.676 -1.510 23.982 1.00 92.56 80 ASP A O 1
ATOM 609 N N . PRO A 1 81 ? -30.804 0.138 22.956 1.00 87.94 81 PRO A N 1
ATOM 610 C CA . PRO A 1 81 ? -30.375 -0.279 21.632 1.00 87.94 81 PRO A CA 1
ATOM 611 C C . PRO A 1 81 ? -28.869 -0.054 21.468 1.00 87.94 81 PRO A C 1
ATOM 613 O O . PRO A 1 81 ? -28.333 0.994 21.834 1.00 87.94 81 PRO A O 1
ATOM 616 N N . VAL A 1 82 ? -28.182 -1.018 20.849 1.00 89.31 82 VAL A N 1
ATOM 617 C CA . VAL A 1 82 ? -26.780 -0.846 20.455 1.00 89.31 82 VAL A CA 1
ATOM 618 C C . VAL A 1 82 ? -26.651 0.340 19.498 1.00 89.31 82 VAL A C 1
ATOM 620 O O . VAL A 1 82 ? -27.408 0.467 18.532 1.00 89.31 82 VAL A O 1
ATOM 623 N N . SER A 1 83 ? -25.677 1.214 19.745 1.00 86.94 83 SER A N 1
ATOM 624 C CA . SER A 1 83 ? -25.390 2.318 18.835 1.00 86.94 83 SER A CA 1
ATOM 625 C C . SER A 1 83 ? -24.777 1.774 17.542 1.00 86.94 83 SER A C 1
ATOM 627 O O . SER A 1 83 ? -23.638 1.308 17.500 1.00 86.94 83 SER A O 1
ATOM 629 N N . VAL A 1 84 ? -25.553 1.805 16.458 1.00 90.19 84 VAL A N 1
ATOM 630 C CA . VAL A 1 84 ? -25.067 1.416 15.131 1.00 90.19 84 VAL A CA 1
ATOM 631 C C . VAL A 1 84 ? -24.393 2.633 14.493 1.00 90.19 84 VAL A C 1
ATOM 633 O O . VAL A 1 84 ? -25.045 3.669 14.330 1.00 90.19 84 VAL A O 1
ATOM 636 N N . PRO A 1 85 ? -23.101 2.557 14.129 1.00 88.56 85 PRO A N 1
ATOM 637 C CA . PRO A 1 85 ? -22.444 3.659 13.443 1.00 88.56 85 PRO A CA 1
ATOM 638 C C . PRO A 1 85 ? -23.098 3.893 12.077 1.00 88.56 85 PRO A C 1
ATOM 640 O O . PRO A 1 85 ? -23.514 2.955 11.395 1.00 88.56 85 PRO A O 1
ATOM 643 N N . LYS A 1 86 ? -23.172 5.158 11.652 1.00 92.00 86 LYS A N 1
ATOM 644 C CA . LYS A 1 86 ? -23.720 5.509 10.338 1.00 92.00 86 LYS A CA 1
ATOM 645 C C . LYS A 1 86 ? -22.883 4.842 9.231 1.00 92.00 86 LYS A C 1
ATOM 647 O O . LYS A 1 86 ? -21.660 4.992 9.249 1.00 92.00 86 LYS A O 1
ATOM 652 N N . PRO A 1 87 ? -23.501 4.149 8.256 1.00 92.06 87 PRO A N 1
ATOM 653 C CA . PRO A 1 87 ? -22.755 3.510 7.180 1.00 92.06 87 PRO A CA 1
ATOM 654 C C . PRO A 1 87 ? -22.038 4.554 6.315 1.00 92.06 87 PRO A C 1
ATOM 656 O O . PRO A 1 87 ? -22.626 5.565 5.925 1.00 92.06 87 PRO A O 1
ATOM 659 N N . SER A 1 88 ? -20.774 4.286 5.985 1.00 93.56 88 SER A N 1
ATOM 660 C CA . SER A 1 88 ? -19.962 5.097 5.076 1.00 93.56 88 SER A CA 1
ATOM 661 C C . SER A 1 88 ? -19.406 4.216 3.943 1.00 93.56 88 SER A C 1
ATOM 663 O O . SER A 1 88 ? -18.528 3.383 4.173 1.00 93.56 88 SER A O 1
ATOM 665 N N . PRO A 1 89 ? -19.881 4.377 2.691 1.00 92.56 89 PRO A N 1
ATOM 666 C CA . PRO A 1 89 ? -19.422 3.552 1.566 1.00 92.56 89 PRO A CA 1
ATOM 667 C C . PRO A 1 89 ? -17.911 3.635 1.324 1.00 92.56 89 PRO A C 1
ATOM 669 O O . PRO A 1 89 ? -17.289 2.640 0.955 1.00 92.56 89 PRO A O 1
ATOM 672 N N . LEU A 1 90 ? -17.317 4.805 1.593 1.00 92.38 90 LEU A N 1
ATOM 673 C CA . LEU A 1 90 ? -15.876 5.049 1.482 1.00 92.38 90 LEU A CA 1
ATOM 674 C C . LEU A 1 90 ? -15.040 4.149 2.399 1.00 92.38 90 LEU A C 1
ATOM 676 O O . LEU A 1 90 ? -13.943 3.780 2.015 1.00 92.38 90 LEU A O 1
ATOM 680 N N . HIS A 1 91 ? -15.550 3.786 3.579 1.00 87.94 91 HIS A N 1
ATOM 681 C CA . HIS A 1 91 ? -14.852 2.930 4.548 1.00 87.94 91 HIS A CA 1
ATOM 682 C C . HIS A 1 91 ? -15.266 1.453 4.449 1.00 87.94 91 HIS A C 1
ATOM 684 O O . HIS A 1 91 ? -14.728 0.612 5.161 1.00 87.94 91 HIS A O 1
ATOM 690 N N . GLY A 1 92 ? -16.242 1.142 3.592 1.00 91.69 92 GLY A N 1
ATOM 691 C CA . GLY A 1 92 ? -16.755 -0.206 3.378 1.00 91.69 92 GLY A CA 1
ATOM 692 C C . GLY A 1 92 ? -16.565 -0.645 1.932 1.00 91.69 92 GLY A C 1
ATOM 693 O O . GLY A 1 92 ? -15.475 -1.038 1.520 1.00 91.69 92 GLY A O 1
ATOM 694 N N . SER A 1 93 ? -17.642 -0.581 1.147 1.00 94.56 93 SER A N 1
ATOM 695 C CA . SER A 1 93 ? -17.703 -1.166 -0.197 1.00 94.56 93 SER A CA 1
ATOM 696 C C . SER A 1 93 ? -16.688 -0.585 -1.183 1.00 94.56 93 SER A C 1
ATOM 698 O O . SER A 1 93 ? -16.120 -1.338 -1.975 1.00 94.56 93 SER A O 1
ATOM 700 N N . TYR A 1 94 ? -16.450 0.731 -1.161 1.00 96.00 94 TYR A N 1
ATOM 701 C CA . TYR A 1 94 ? -15.504 1.358 -2.089 1.00 96.00 94 TYR A CA 1
ATOM 702 C C . TYR A 1 94 ? -14.061 1.002 -1.753 1.00 96.00 94 TYR A C 1
ATOM 704 O O . TYR A 1 94 ? -13.318 0.632 -2.657 1.00 96.00 94 TYR A O 1
ATOM 712 N N . HIS A 1 95 ? -13.695 1.022 -0.470 1.00 94.00 95 HIS A N 1
ATOM 713 C CA . HIS A 1 95 ? -12.375 0.587 -0.016 1.00 94.00 95 HIS A CA 1
ATOM 714 C C . HIS A 1 95 ? -12.097 -0.863 -0.418 1.00 94.00 95 HIS A C 1
ATOM 716 O O . HIS A 1 95 ? -11.097 -1.147 -1.071 1.00 94.00 95 HIS A O 1
ATOM 722 N N . TRP A 1 96 ? -13.041 -1.766 -0.134 1.00 95.50 96 TRP A N 1
ATOM 723 C CA . TRP A 1 96 ? -12.919 -3.176 -0.500 1.00 95.50 96 TRP A CA 1
ATOM 724 C C . TRP A 1 96 ? -12.755 -3.372 -2.012 1.00 95.50 96 TRP A C 1
ATOM 726 O O . TRP A 1 96 ? -11.862 -4.091 -2.457 1.00 95.50 96 TRP A O 1
ATOM 736 N N . THR A 1 97 ? -13.587 -2.706 -2.819 1.00 97.44 97 THR A N 1
ATOM 737 C CA . THR A 1 97 ? -13.530 -2.843 -4.285 1.00 97.44 97 THR A CA 1
ATOM 738 C C . THR A 1 97 ? -12.204 -2.321 -4.833 1.00 97.44 97 THR A C 1
ATOM 740 O O .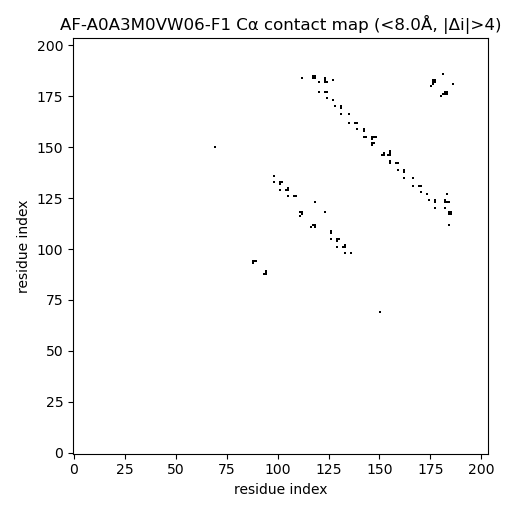 THR A 1 97 ? -11.602 -2.959 -5.694 1.00 97.44 97 THR A O 1
ATOM 743 N N . PHE A 1 98 ? -11.722 -1.193 -4.309 1.00 96.62 98 PHE A N 1
ATOM 744 C CA . PHE A 1 98 ? -10.444 -0.605 -4.695 1.00 96.62 98 PHE A CA 1
ATOM 745 C C . PHE A 1 98 ? -9.261 -1.518 -4.354 1.00 96.62 98 PHE A C 1
ATOM 747 O O . PHE A 1 98 ? -8.424 -1.777 -5.216 1.00 96.62 98 PHE A O 1
ATOM 754 N N . GLU A 1 99 ? -9.231 -2.085 -3.146 1.00 96.62 99 GLU A N 1
ATOM 755 C CA . GLU A 1 99 ? -8.210 -3.063 -2.761 1.00 96.62 99 GLU A CA 1
ATOM 756 C C . GLU A 1 99 ? -8.171 -4.256 -3.713 1.00 96.62 99 GLU A C 1
ATOM 758 O O . GLU A 1 99 ? -7.100 -4.661 -4.162 1.00 96.62 99 GLU A O 1
ATOM 763 N N . ARG A 1 100 ? -9.341 -4.834 -4.023 1.00 97.62 100 ARG A N 1
ATOM 764 C CA . ARG A 1 100 ? -9.415 -5.981 -4.933 1.00 97.62 100 ARG A CA 1
ATOM 765 C C . ARG A 1 100 ? -8.956 -5.601 -6.337 1.00 97.62 100 ARG A C 1
ATOM 767 O O . ARG A 1 100 ? -8.248 -6.387 -6.958 1.00 97.62 100 ARG A O 1
ATOM 774 N N . ALA A 1 101 ? -9.312 -4.410 -6.817 1.00 97.94 101 ALA A N 1
ATOM 775 C CA . ALA A 1 101 ? -8.867 -3.915 -8.116 1.00 97.94 101 ALA A CA 1
ATOM 776 C C . ALA A 1 101 ? -7.337 -3.789 -8.182 1.00 97.94 101 ALA A C 1
ATOM 778 O O . ALA A 1 101 ? -6.737 -4.283 -9.134 1.00 97.94 101 ALA A O 1
ATOM 779 N N . LEU A 1 102 ? -6.701 -3.213 -7.153 1.00 97.81 102 LEU A N 1
ATOM 780 C CA . LEU A 1 102 ? -5.239 -3.131 -7.069 1.00 97.81 102 LEU A CA 1
ATOM 781 C C . LEU A 1 102 ? -4.593 -4.521 -7.040 1.00 97.81 102 LEU A C 1
ATOM 783 O O . LEU A 1 102 ? -3.655 -4.770 -7.791 1.00 97.81 102 LEU A O 1
ATOM 787 N N . SER A 1 103 ? -5.115 -5.448 -6.230 1.00 97.38 103 SER A N 1
ATOM 788 C CA . SER A 1 103 ? -4.597 -6.821 -6.168 1.00 97.38 103 SER A CA 1
ATOM 789 C C . SER A 1 103 ? -4.700 -7.547 -7.508 1.00 97.38 103 SER A C 1
ATOM 791 O O . SER A 1 103 ? -3.746 -8.196 -7.921 1.00 97.38 103 SER A O 1
ATOM 793 N N . VAL A 1 104 ? -5.834 -7.425 -8.204 1.00 98.12 104 VAL A N 1
ATOM 794 C CA . VAL A 1 104 ? -6.028 -8.042 -9.524 1.00 98.12 104 VAL A CA 1
ATOM 795 C C . VAL A 1 104 ? -5.114 -7.405 -10.570 1.00 98.12 104 VAL A C 1
ATOM 797 O O . VAL A 1 104 ? -4.539 -8.131 -11.374 1.00 98.12 104 VAL A O 1
ATOM 800 N N . ALA A 1 105 ? -4.937 -6.081 -10.548 1.00 97.44 105 ALA A N 1
ATOM 801 C CA . ALA A 1 105 ? -4.039 -5.377 -11.463 1.00 97.44 105 ALA A CA 1
ATOM 802 C C . ALA A 1 105 ? -2.562 -5.750 -11.250 1.00 97.44 105 ALA A C 1
ATOM 804 O O . ALA A 1 105 ? -1.796 -5.814 -12.211 1.00 97.44 105 ALA A O 1
ATOM 805 N N . LEU A 1 106 ? -2.162 -6.037 -10.008 1.00 97.25 106 LEU A N 1
ATOM 806 C CA . LEU A 1 106 ? -0.782 -6.382 -9.671 1.00 97.25 106 LEU A CA 1
ATOM 807 C C . LEU A 1 106 ? -0.355 -7.752 -10.233 1.00 97.25 106 LEU A C 1
ATOM 809 O O . LEU A 1 106 ? 0.820 -7.946 -10.541 1.00 97.25 106 LEU A O 1
ATOM 813 N N . VAL A 1 107 ? -1.290 -8.690 -10.428 1.00 97.38 107 VAL A N 1
ATOM 814 C CA . VAL A 1 107 ? -0.995 -10.028 -10.983 1.00 97.38 107 VAL A CA 1
ATOM 815 C C . VAL A 1 107 ? -0.348 -9.961 -12.378 1.00 97.38 107 VAL A C 1
ATOM 817 O O . VAL A 1 107 ? 0.768 -10.450 -12.524 1.00 97.38 107 VAL A O 1
ATOM 820 N N . PRO A 1 108 ? -0.956 -9.357 -13.418 1.00 95.75 108 PRO A N 1
ATOM 821 C CA . PRO A 1 108 ? -0.305 -9.258 -14.724 1.00 95.75 108 PRO A CA 1
ATOM 822 C C . PRO A 1 108 ? 0.929 -8.346 -14.705 1.00 95.75 108 PRO A C 1
ATOM 824 O O . PRO A 1 108 ? 1.901 -8.644 -15.394 1.00 95.75 108 PRO A O 1
ATOM 827 N N . LEU A 1 109 ? 0.928 -7.273 -13.902 1.00 95.38 109 LEU A N 1
ATOM 828 C CA . LEU A 1 109 ? 2.070 -6.353 -13.803 1.00 95.38 109 LEU A CA 1
ATOM 829 C C . LEU A 1 109 ? 3.325 -7.044 -13.256 1.00 95.38 109 LEU A C 1
ATOM 831 O O . LEU A 1 109 ? 4.417 -6.806 -13.756 1.00 95.38 109 LEU A O 1
ATOM 835 N N . THR A 1 110 ? 3.177 -7.932 -12.273 1.00 95.19 110 THR A N 1
ATOM 836 C CA . THR A 1 110 ? 4.307 -8.696 -11.713 1.00 95.19 110 THR A CA 1
ATOM 837 C C . THR A 1 110 ? 4.781 -9.825 -12.625 1.00 95.19 110 THR A C 1
ATOM 839 O O . THR A 1 110 ? 5.937 -10.230 -12.538 1.00 95.19 110 THR A O 1
ATOM 842 N N . LEU A 1 111 ? 3.927 -10.313 -13.529 1.00 95.56 111 LEU A N 1
ATOM 843 C CA . LEU A 1 111 ? 4.294 -11.328 -14.519 1.00 95.56 111 LEU A CA 1
ATOM 844 C C . LEU A 1 111 ? 4.968 -10.734 -15.765 1.00 95.56 111 LEU A C 1
ATOM 846 O O . LEU A 1 111 ? 5.786 -11.407 -16.391 1.00 95.56 111 LEU A O 1
ATOM 850 N N . ALA A 1 112 ? 4.664 -9.485 -16.123 1.00 94.00 112 ALA A N 1
ATOM 851 C CA . ALA A 1 112 ? 5.173 -8.838 -17.333 1.00 94.00 112 ALA A CA 1
ATOM 852 C C . ALA A 1 112 ? 6.718 -8.845 -17.478 1.00 94.00 112 ALA A C 1
ATOM 854 O O . ALA A 1 112 ? 7.188 -9.177 -18.572 1.00 94.00 112 ALA A O 1
ATOM 855 N N . PRO A 1 113 ? 7.527 -8.583 -16.424 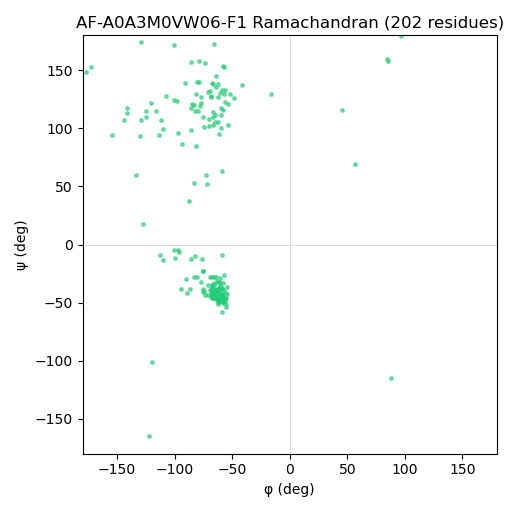1.00 92.88 113 PRO A N 1
ATOM 856 C CA . PRO A 1 113 ? 8.987 -8.655 -16.521 1.00 92.88 113 PRO A CA 1
ATOM 857 C C . PRO A 1 113 ? 9.502 -10.048 -16.912 1.00 92.88 113 PRO A C 1
ATOM 859 O O . PRO A 1 113 ? 10.530 -10.188 -17.564 1.00 92.88 113 PRO A O 1
ATOM 862 N N . PHE A 1 114 ? 8.782 -11.119 -16.574 1.00 91.88 114 PHE A N 1
ATOM 863 C CA . PHE A 1 114 ? 9.212 -12.474 -16.928 1.00 91.88 114 PHE A CA 1
ATOM 864 C C . PHE A 1 114 ? 8.988 -12.807 -18.406 1.00 91.88 114 PHE A C 1
ATOM 866 O O . PHE A 1 114 ? 9.661 -13.689 -18.935 1.00 91.88 114 PHE A O 1
ATOM 873 N N . ALA A 1 115 ? 8.070 -12.109 -19.080 1.00 91.38 115 ALA A N 1
ATOM 874 C CA . ALA A 1 115 ? 7.798 -12.311 -20.501 1.00 91.38 115 ALA A CA 1
ATOM 875 C C . ALA A 1 115 ? 8.719 -11.475 -21.404 1.00 91.38 115 ALA A C 1
ATOM 877 O O . ALA A 1 115 ? 9.137 -11.949 -22.457 1.00 91.38 115 ALA A O 1
ATOM 878 N N . VAL A 1 116 ? 9.023 -10.236 -21.003 1.00 89.06 116 VAL A N 1
ATOM 879 C CA . VAL A 1 116 ? 9.751 -9.260 -21.841 1.00 89.06 116 VAL A CA 1
ATOM 880 C C . VAL A 1 116 ? 11.175 -8.993 -21.330 1.00 89.06 116 VAL A C 1
ATOM 882 O O . VAL A 1 116 ? 12.008 -8.452 -22.052 1.00 89.06 116 VAL A O 1
ATOM 885 N N . GLY A 1 117 ? 11.502 -9.421 -20.109 1.00 84.94 117 GLY A N 1
ATOM 886 C CA . GLY A 1 117 ? 12.747 -9.077 -19.433 1.00 84.94 117 GLY A CA 1
ATOM 887 C C . GLY A 1 117 ? 12.590 -7.773 -18.656 1.00 84.94 117 GLY A C 1
ATOM 888 O O . GLY A 1 117 ? 11.839 -7.703 -17.687 1.00 84.94 117 GLY A O 1
ATOM 889 N N . SER A 1 118 ? 13.316 -6.730 -19.043 1.00 83.19 118 SER A N 1
ATOM 890 C CA . SER A 1 118 ? 13.125 -5.422 -18.419 1.00 83.19 118 SER A CA 1
ATOM 891 C C . SER A 1 118 ? 11.939 -4.676 -18.987 1.00 83.19 118 SER A C 1
ATOM 893 O O . SER A 1 118 ? 11.674 -4.695 -20.189 1.00 83.19 118 SER A O 1
ATOM 895 N N . LEU A 1 119 ? 11.219 -4.017 -18.087 1.00 88.56 119 LEU A N 1
ATOM 896 C CA . LEU A 1 119 ? 10.102 -3.169 -18.449 1.00 88.56 119 LEU A CA 1
ATOM 897 C C . LEU A 1 119 ? 10.600 -1.817 -18.964 1.00 88.56 119 LEU A C 1
ATOM 899 O O . LEU A 1 119 ? 11.713 -1.384 -18.670 1.00 88.56 119 LEU A O 1
ATOM 903 N N . ASN A 1 120 ? 9.758 -1.138 -19.744 1.00 90.75 120 ASN A N 1
ATOM 904 C CA . ASN A 1 120 ? 9.997 0.273 -20.032 1.00 90.75 120 ASN A CA 1
ATOM 905 C C . ASN A 1 120 ? 9.674 1.109 -18.780 1.00 90.75 120 ASN A C 1
ATOM 907 O O . ASN A 1 120 ? 8.847 0.696 -17.961 1.00 90.75 120 ASN A O 1
ATOM 911 N N . ALA A 1 121 ? 10.271 2.298 -18.671 1.00 90.12 121 ALA A N 1
ATOM 912 C CA . ALA A 1 121 ? 10.143 3.159 -17.491 1.00 90.12 121 ALA A CA 1
ATOM 913 C C . ALA A 1 121 ? 8.683 3.473 -17.113 1.00 90.12 121 ALA A C 1
ATOM 915 O O . ALA A 1 121 ? 8.332 3.505 -15.940 1.00 90.12 121 ALA A O 1
ATOM 916 N N . ALA A 1 122 ? 7.788 3.648 -18.093 1.00 92.06 122 ALA A N 1
ATOM 917 C CA . ALA A 1 122 ? 6.378 3.921 -17.808 1.00 92.06 122 ALA A CA 1
ATOM 918 C C . ALA A 1 122 ? 5.676 2.715 -17.160 1.00 92.06 122 ALA A C 1
ATOM 920 O O . ALA A 1 122 ? 4.931 2.866 -16.195 1.00 92.06 122 ALA A O 1
ATOM 921 N N . THR A 1 123 ? 5.906 1.510 -17.683 1.00 93.75 123 THR A N 1
ATOM 922 C CA . THR A 1 123 ? 5.330 0.277 -17.132 1.00 93.75 123 THR A CA 1
ATOM 923 C C . THR A 1 123 ? 5.944 -0.111 -15.791 1.00 93.75 123 THR A C 1
ATOM 925 O O . THR A 1 123 ? 5.214 -0.604 -14.933 1.00 93.75 123 THR A O 1
ATOM 928 N N . ASP A 1 124 ? 7.239 0.152 -15.591 1.00 94.38 124 ASP A N 1
ATOM 929 C CA . ASP A 1 124 ? 7.914 -0.078 -14.311 1.00 94.38 124 ASP A CA 1
ATOM 930 C C . ASP A 1 124 ? 7.381 0.888 -13.239 1.00 94.38 124 ASP A C 1
ATOM 932 O O . ASP A 1 124 ? 6.899 0.452 -12.195 1.00 94.38 124 ASP A O 1
ATOM 936 N N . ALA A 1 125 ? 7.256 2.182 -13.558 1.00 94.56 125 ALA A N 1
ATOM 937 C CA . ALA A 1 125 ? 6.630 3.166 -12.674 1.00 94.56 125 ALA A CA 1
ATOM 938 C C . ALA A 1 125 ? 5.183 2.799 -12.287 1.00 94.56 125 ALA A C 1
ATOM 940 O O . ALA A 1 125 ? 4.782 2.971 -11.133 1.00 94.56 125 ALA A O 1
ATOM 941 N N . VAL A 1 126 ? 4.387 2.256 -13.220 1.00 96.19 126 VAL A N 1
ATOM 942 C CA . VAL A 1 126 ? 3.028 1.766 -12.919 1.00 96.19 126 VAL A CA 1
ATOM 943 C C . VAL A 1 126 ? 3.065 0.556 -11.983 1.00 96.19 126 VAL A C 1
ATOM 945 O O . VAL A 1 126 ? 2.307 0.526 -11.012 1.00 96.19 126 VAL A O 1
ATOM 948 N N . LEU A 1 127 ? 3.936 -0.425 -12.241 1.00 95.75 127 LEU A N 1
ATOM 949 C CA . LEU A 1 127 ? 4.127 -1.588 -11.369 1.00 95.75 127 LEU A CA 1
ATOM 950 C C . LEU A 1 127 ? 4.474 -1.142 -9.943 1.00 95.75 127 LEU A C 1
ATOM 952 O O . LEU A 1 127 ? 3.818 -1.550 -8.983 1.00 95.75 127 LEU A O 1
ATOM 956 N N . VAL A 1 128 ? 5.463 -0.265 -9.824 1.00 95.94 128 VAL A N 1
ATOM 957 C CA . VAL A 1 128 ? 5.967 0.294 -8.571 1.00 95.94 128 VAL A CA 1
ATOM 958 C C . VAL A 1 128 ? 4.880 1.064 -7.812 1.00 95.94 128 VAL A C 1
ATOM 960 O O . VAL A 1 128 ? 4.693 0.862 -6.611 1.00 95.94 128 VAL A O 1
ATOM 963 N N . PHE A 1 129 ? 4.111 1.908 -8.502 1.00 96.25 129 PHE A N 1
ATOM 964 C CA . PHE A 1 129 ? 3.039 2.692 -7.891 1.00 96.25 129 PHE A CA 1
ATOM 965 C C . PHE A 1 129 ? 1.885 1.817 -7.383 1.00 96.25 129 PHE A C 1
ATOM 967 O O . PHE A 1 129 ? 1.423 1.985 -6.251 1.00 96.25 129 PHE A O 1
ATOM 974 N N . VAL A 1 130 ? 1.432 0.850 -8.188 1.00 97.81 130 VAL A N 1
ATOM 975 C CA . VAL A 1 130 ? 0.373 -0.090 -7.782 1.00 97.81 130 VAL A CA 1
ATOM 976 C C . VAL A 1 130 ? 0.841 -0.941 -6.600 1.00 97.81 130 VAL A C 1
ATOM 978 O O . VAL A 1 130 ? 0.075 -1.143 -5.655 1.00 97.81 130 VAL A O 1
ATOM 981 N N . LEU A 1 131 ? 2.101 -1.389 -6.610 1.00 96.94 131 LEU A N 1
ATOM 982 C CA . LEU A 1 131 ? 2.711 -2.129 -5.506 1.00 96.94 131 LEU A CA 1
ATOM 983 C C . LEU A 1 131 ? 2.748 -1.302 -4.213 1.00 96.94 131 LEU A C 1
ATOM 985 O O . LEU A 1 131 ? 2.392 -1.815 -3.148 1.00 96.94 131 LEU A O 1
ATOM 989 N N . LEU A 1 132 ? 3.129 -0.024 -4.298 1.00 97.75 132 LEU A N 1
ATOM 990 C CA . LEU A 1 132 ? 3.156 0.892 -3.158 1.00 97.75 132 LEU A CA 1
ATOM 991 C C . LEU A 1 132 ? 1.761 1.075 -2.549 1.00 97.75 132 LEU A C 1
ATOM 993 O O . LEU A 1 132 ? 1.597 0.923 -1.338 1.00 97.75 132 LEU A O 1
ATOM 997 N N . LEU A 1 133 ? 0.749 1.352 -3.378 1.00 97.69 133 LEU A N 1
ATOM 998 C CA . LEU A 1 133 ? -0.630 1.517 -2.911 1.00 97.69 133 LEU A CA 1
ATOM 999 C C . LEU A 1 133 ? -1.182 0.233 -2.284 1.00 97.69 133 LEU A C 1
ATOM 1001 O O . LEU A 1 133 ? -1.778 0.283 -1.208 1.00 97.69 133 LEU A O 1
ATOM 1005 N N . HIS A 1 134 ? -0.961 -0.920 -2.923 1.00 97.75 134 HIS A N 1
ATOM 1006 C CA . HIS A 1 134 ? -1.385 -2.211 -2.385 1.00 97.75 134 HIS A CA 1
ATOM 1007 C C . HIS A 1 134 ? -0.747 -2.483 -1.013 1.00 97.75 134 HIS A C 1
ATOM 1009 O O . HIS A 1 134 ? -1.436 -2.896 -0.078 1.00 97.75 134 HIS A O 1
ATOM 1015 N N . SER A 1 135 ? 0.545 -2.174 -0.872 1.00 97.88 135 SER A N 1
ATOM 1016 C CA . SER A 1 135 ? 1.287 -2.338 0.382 1.00 97.88 135 SER A CA 1
ATOM 1017 C C . SER A 1 135 ? 0.796 -1.386 1.473 1.00 97.88 135 SER A C 1
ATOM 1019 O O . SER A 1 135 ? 0.598 -1.817 2.607 1.00 97.88 135 SER A O 1
ATOM 1021 N N . HIS A 1 136 ? 0.545 -0.114 1.144 1.00 98.00 136 HIS A N 1
ATOM 1022 C CA . HIS A 1 136 ? 0.023 0.872 2.094 1.00 98.00 136 HIS A CA 1
ATOM 1023 C C . HIS A 1 136 ? -1.305 0.416 2.707 1.00 98.00 136 HIS A C 1
ATOM 1025 O O . HIS A 1 136 ? -1.449 0.397 3.929 1.00 98.00 136 HIS A O 1
ATOM 1031 N N . ILE A 1 137 ? -2.254 -0.017 1.870 1.00 97.12 137 ILE A N 1
ATOM 1032 C CA . ILE A 1 137 ? -3.571 -0.456 2.345 1.00 97.12 137 ILE A CA 1
ATOM 1033 C C . ILE A 1 137 ? -3.453 -1.761 3.142 1.00 97.12 137 ILE A C 1
ATOM 1035 O O . ILE A 1 137 ? -4.063 -1.885 4.202 1.00 97.12 137 ILE A O 1
ATOM 1039 N N . GLY A 1 138 ? -2.614 -2.703 2.694 1.00 96.69 138 GLY A N 1
ATOM 1040 C CA . GLY A 1 138 ? -2.343 -3.938 3.433 1.00 96.69 138 GLY A CA 1
ATOM 1041 C C . GLY A 1 138 ? -1.778 -3.674 4.833 1.00 96.69 138 GLY A C 1
ATOM 1042 O O . GLY A 1 138 ? -2.253 -4.240 5.818 1.00 96.69 138 GLY A O 1
ATOM 1043 N N . PHE A 1 139 ? -0.819 -2.753 4.956 1.00 98.00 139 PHE A N 1
ATOM 1044 C CA . PHE A 1 139 ? -0.304 -2.345 6.263 1.00 98.00 139 PHE A CA 1
ATOM 1045 C C . PHE A 1 139 ? -1.339 -1.580 7.093 1.00 98.00 139 PHE A C 1
ATOM 1047 O O . PHE A 1 139 ? -1.388 -1.773 8.308 1.00 98.00 139 PHE A O 1
ATOM 1054 N N . GLN A 1 140 ? -2.207 -0.776 6.474 1.00 96.62 140 GLN A N 1
ATOM 1055 C CA . GLN A 1 140 ? -3.311 -0.115 7.173 1.00 96.62 140 GLN A CA 1
ATOM 1056 C C . GLN A 1 140 ? -4.286 -1.136 7.788 1.00 96.62 140 GLN A C 1
ATOM 1058 O O . GLN A 1 140 ? -4.765 -0.926 8.911 1.00 96.62 140 GLN A O 1
ATOM 1063 N N . SER A 1 141 ? -4.549 -2.258 7.107 1.00 95.38 141 SER A N 1
ATOM 1064 C CA . SER A 1 141 ? -5.322 -3.380 7.659 1.00 95.38 141 SER A CA 1
ATOM 1065 C C . SER A 1 141 ? -4.618 -3.994 8.870 1.00 95.38 141 SER A C 1
ATOM 1067 O O . SER A 1 141 ? -5.221 -4.075 9.938 1.00 95.38 141 SER A O 1
ATOM 1069 N N . CYS A 1 142 ? -3.320 -4.307 8.764 1.00 96.44 142 CYS A N 1
ATOM 1070 C CA . CYS A 1 142 ? -2.532 -4.821 9.891 1.00 96.44 142 CYS A CA 1
ATOM 1071 C C . CYS A 1 142 ? -2.571 -3.875 11.105 1.00 96.44 142 CYS A C 1
ATOM 1073 O O . CYS A 1 142 ? -2.805 -4.306 12.234 1.00 96.44 142 CYS A O 1
ATOM 1075 N N . VAL A 1 143 ? -2.381 -2.569 10.890 1.00 96.62 143 VAL A N 1
ATOM 1076 C CA . VAL A 1 143 ? -2.451 -1.565 11.964 1.00 96.62 143 VAL A CA 1
ATOM 1077 C C . VAL A 1 143 ? -3.847 -1.530 12.588 1.00 96.62 143 VAL A C 1
ATOM 1079 O O . VAL A 1 143 ? -3.975 -1.416 13.809 1.00 96.62 143 VAL A O 1
ATOM 1082 N N . THR A 1 144 ? -4.897 -1.661 11.777 1.00 94.38 144 THR A N 1
ATOM 1083 C CA . THR A 1 144 ? -6.282 -1.639 12.259 1.00 94.38 144 THR A CA 1
ATOM 1084 C C . THR A 1 144 ? -6.638 -2.858 13.099 1.00 94.38 144 THR A C 1
ATOM 1086 O O . THR A 1 144 ? -7.308 -2.697 14.123 1.00 94.38 144 THR A O 1
ATOM 1089 N N . ASP A 1 145 ? -6.146 -4.033 12.716 1.00 94.44 145 ASP A N 1
ATOM 1090 C CA . ASP A 1 145 ? -6.438 -5.293 13.395 1.00 94.44 145 ASP A CA 1
ATOM 1091 C C . ASP A 1 145 ? -5.690 -5.421 14.727 1.00 94.44 145 ASP A C 1
ATOM 1093 O O . ASP A 1 145 ? -6.262 -5.861 15.729 1.00 94.44 145 ASP A O 1
ATOM 1097 N N . TYR A 1 146 ? -4.427 -4.987 14.776 1.00 92.94 146 TYR A N 1
ATOM 1098 C CA . TYR A 1 146 ? -3.601 -5.128 15.978 1.00 92.94 146 TYR A CA 1
ATOM 1099 C C . TYR A 1 146 ? -3.695 -3.937 16.940 1.00 92.94 146 TYR A C 1
ATOM 1101 O O . TYR A 1 146 ? -3.586 -4.123 18.156 1.00 92.94 146 TYR A O 1
ATOM 1109 N N . PHE A 1 147 ? -3.945 -2.718 16.447 1.00 93.94 147 PHE A N 1
ATOM 1110 C CA . PHE A 1 147 ? -4.012 -1.510 17.275 1.00 93.94 147 PHE A CA 1
ATOM 1111 C C . PHE A 1 147 ? -5.423 -0.915 17.302 1.00 93.94 147 PHE A C 1
ATOM 1113 O O . PHE A 1 147 ? -5.827 -0.086 16.479 1.00 93.94 147 PHE A O 1
ATOM 1120 N N . SER A 1 148 ? -6.178 -1.306 18.330 1.00 91.06 148 SER A N 1
ATOM 1121 C CA . SER A 1 148 ? -7.538 -0.815 18.551 1.00 91.06 148 SER A CA 1
ATOM 1122 C C . SER A 1 148 ? -7.566 0.661 18.957 1.00 91.06 148 SER A C 1
ATOM 1124 O O . SER A 1 148 ? -6.909 1.072 19.917 1.00 91.06 148 SER A O 1
ATOM 1126 N N . THR A 1 149 ? -8.433 1.437 18.305 1.00 92.69 149 THR A N 1
ATOM 1127 C CA . THR A 1 149 ? -8.731 2.835 18.660 1.00 92.69 149 THR A CA 1
ATOM 1128 C C . THR A 1 149 ? -9.326 2.979 20.060 1.00 92.69 149 THR A C 1
ATOM 1130 O O . THR A 1 149 ? -9.051 3.967 20.734 1.00 92.69 149 THR A O 1
ATOM 1133 N N . LYS A 1 150 ? -10.102 1.990 20.526 1.00 89.38 150 LYS A N 1
ATOM 1134 C CA . LYS A 1 150 ? -10.749 2.019 21.848 1.00 89.38 150 LYS A CA 1
ATOM 1135 C C . LYS A 1 150 ? -9.761 1.749 22.984 1.00 89.38 150 LYS A C 1
ATOM 1137 O O . LYS A 1 150 ? -9.828 2.398 24.020 1.00 89.38 150 LYS A O 1
ATOM 1142 N N . LYS A 1 151 ? -8.844 0.792 22.796 1.00 89.38 151 LYS A N 1
ATOM 1143 C CA . LYS A 1 151 ? -7.892 0.375 23.845 1.00 89.38 151 LYS A CA 1
ATOM 1144 C C . LYS A 1 151 ? -6.596 1.184 23.836 1.00 89.38 151 LYS A C 1
ATOM 1146 O O . LYS A 1 151 ? -6.092 1.545 24.895 1.00 89.38 151 LYS A O 1
ATOM 1151 N N . HIS A 1 152 ? -6.050 1.469 22.654 1.00 91.62 152 HIS A N 1
ATOM 1152 C CA . HIS A 1 152 ? -4.725 2.071 22.499 1.00 91.62 152 HIS A CA 1
ATOM 1153 C C . HIS A 1 152 ? -4.732 3.234 21.490 1.00 91.62 152 HIS A C 1
ATOM 1155 O O . HIS A 1 152 ? -3.987 3.206 20.510 1.00 91.62 152 HIS A O 1
ATOM 1161 N N . PRO A 1 153 ? -5.520 4.304 21.726 1.00 94.50 153 PRO A N 1
ATOM 1162 C CA . PRO A 1 153 ? -5.692 5.395 20.762 1.00 94.50 153 PRO A CA 1
ATOM 1163 C C . PRO A 1 153 ? -4.390 6.132 20.421 1.00 94.50 153 PRO A C 1
ATOM 1165 O O . PRO A 1 153 ? -4.198 6.540 19.279 1.00 94.50 153 PRO A O 1
ATOM 1168 N N . LYS A 1 154 ? -3.479 6.303 21.390 1.00 95.94 154 LYS A N 1
ATOM 1169 C CA . LYS A 1 154 ? -2.178 6.960 21.160 1.00 95.94 154 LYS A CA 1
ATOM 1170 C C . LYS A 1 154 ? -1.269 6.115 20.267 1.00 95.94 154 LYS A C 1
ATOM 1172 O O . LYS A 1 154 ? -0.679 6.643 19.332 1.00 95.94 154 LYS A O 1
ATOM 1177 N N . LEU A 1 155 ? -1.197 4.812 20.543 1.00 94.88 155 LEU A N 1
ATOM 1178 C CA . LEU A 1 155 ? -0.376 3.875 19.779 1.00 94.88 155 LEU A CA 1
ATOM 1179 C C . LEU A 1 155 ? -0.911 3.715 18.355 1.00 94.88 155 LEU A C 1
ATOM 1181 O O . LEU A 1 155 ? -0.141 3.763 17.405 1.00 94.88 155 LEU A O 1
ATOM 1185 N N . ARG A 1 156 ? -2.239 3.629 18.211 1.00 96.31 156 ARG A N 1
ATOM 1186 C CA . ARG A 1 156 ? -2.905 3.632 16.909 1.00 96.31 156 ARG A CA 1
ATOM 1187 C C . ARG A 1 156 ? -2.530 4.869 16.086 1.00 96.31 156 ARG A C 1
ATOM 1189 O O . ARG A 1 156 ? -2.003 4.721 14.993 1.00 96.31 156 ARG A O 1
ATOM 1196 N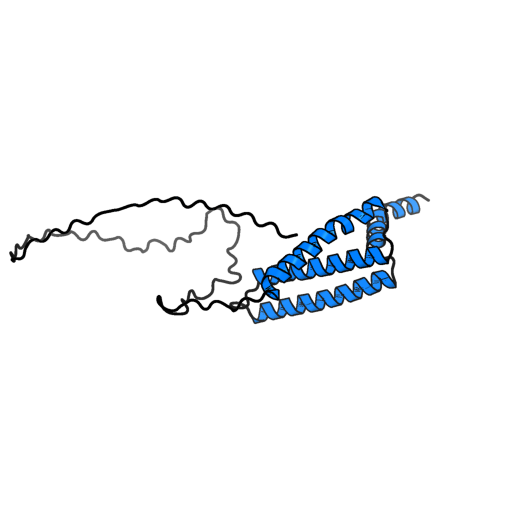 N . LYS A 1 157 ? -2.697 6.073 16.646 1.00 97.25 157 LYS A N 1
ATOM 1197 C CA . LYS A 1 157 ? -2.333 7.328 15.964 1.00 97.25 157 LYS A CA 1
ATOM 1198 C C . LYS A 1 157 ? -0.855 7.400 15.581 1.00 97.25 157 LYS A C 1
ATOM 1200 O O . LYS A 1 157 ? -0.534 7.954 14.536 1.00 97.25 157 LYS A O 1
ATOM 1205 N N . PHE A 1 158 ? 0.031 6.875 16.427 1.00 97.75 158 PHE A N 1
ATOM 1206 C CA . PHE A 1 158 ? 1.457 6.807 16.126 1.00 97.75 158 PHE A CA 1
ATOM 1207 C C . PHE A 1 158 ? 1.722 5.936 14.893 1.00 97.75 158 PHE A C 1
ATOM 1209 O O . PHE A 1 158 ? 2.363 6.403 13.958 1.00 97.75 158 PHE A O 1
ATOM 1216 N N . PHE A 1 159 ? 1.184 4.713 14.853 1.00 97.88 159 PHE A N 1
ATOM 1217 C CA . PHE A 1 159 ? 1.368 3.817 13.708 1.00 97.88 159 PHE A CA 1
ATOM 1218 C C . PHE A 1 159 ? 0.706 4.326 12.428 1.00 97.88 159 PHE A C 1
ATOM 1220 O O . PHE A 1 159 ? 1.301 4.186 11.365 1.00 97.88 159 PHE A O 1
ATOM 1227 N N . ASP A 1 160 ? -0.463 4.966 12.520 1.00 97.50 160 ASP A N 1
ATOM 1228 C CA . ASP A 1 160 ? -1.098 5.608 11.364 1.00 97.50 160 ASP A CA 1
ATOM 1229 C C . ASP A 1 160 ? -0.173 6.695 10.769 1.00 97.50 160 ASP A C 1
ATOM 1231 O O . ASP A 1 160 ? 0.034 6.755 9.558 1.00 97.50 160 ASP A O 1
ATOM 1235 N N . TRP A 1 161 ? 0.451 7.525 11.616 1.00 98.19 161 TRP A N 1
ATOM 1236 C CA . TRP A 1 161 ? 1.410 8.544 11.172 1.00 98.19 161 TRP A CA 1
ATOM 1237 C C . TRP A 1 161 ? 2.692 7.951 10.593 1.00 98.19 161 TRP A C 1
ATOM 1239 O O . TRP A 1 161 ? 3.151 8.411 9.549 1.00 98.19 161 TRP A O 1
ATOM 1249 N N . VAL A 1 162 ? 3.257 6.936 11.250 1.00 98.38 162 VAL A N 1
ATOM 1250 C CA . VAL A 1 162 ? 4.443 6.227 10.755 1.00 98.38 162 VAL A CA 1
ATOM 1251 C C . VAL A 1 162 ? 4.161 5.644 9.377 1.00 98.38 162 VAL A C 1
ATOM 1253 O O . VAL A 1 162 ? 4.931 5.889 8.457 1.00 98.38 162 VAL A O 1
ATOM 1256 N N . LEU A 1 163 ? 3.032 4.952 9.204 1.00 98.25 163 LEU A N 1
ATOM 1257 C CA . LEU A 1 163 ? 2.648 4.369 7.923 1.00 98.25 163 LEU A CA 1
ATOM 1258 C C . LEU A 1 163 ? 2.527 5.438 6.829 1.00 98.25 163 LEU A C 1
ATOM 1260 O O . LEU A 1 163 ? 3.072 5.263 5.737 1.00 98.25 163 LEU A O 1
ATOM 1264 N N . ASN A 1 164 ? 1.871 6.562 7.122 1.00 98.00 164 ASN A N 1
ATOM 1265 C CA . ASN A 1 164 ? 1.715 7.660 6.167 1.00 98.00 164 ASN A CA 1
ATOM 1266 C C . ASN A 1 164 ? 3.065 8.274 5.770 1.00 98.00 164 ASN A C 1
ATOM 1268 O O . ASN A 1 164 ? 3.336 8.435 4.581 1.00 98.00 164 ASN A O 1
ATOM 1272 N N . ILE A 1 165 ? 3.934 8.563 6.745 1.00 98.50 165 ILE A N 1
ATOM 1273 C CA . ILE A 1 165 ? 5.272 9.117 6.490 1.00 98.50 165 ILE A CA 1
ATOM 1274 C C . ILE A 1 165 ? 6.113 8.132 5.681 1.00 98.50 165 ILE A C 1
ATOM 1276 O O . ILE A 1 165 ? 6.705 8.522 4.679 1.00 98.50 165 ILE A O 1
ATOM 1280 N N . SER A 1 166 ? 6.142 6.858 6.077 1.00 98.19 166 SER A N 1
ATOM 1281 C CA . SER A 1 166 ? 6.876 5.820 5.354 1.00 98.19 166 SER A CA 1
ATOM 1282 C C . SER A 1 166 ? 6.392 5.687 3.915 1.00 98.19 166 SER A C 1
ATOM 1284 O O . SER A 1 166 ? 7.205 5.526 3.015 1.00 98.19 166 SER A O 1
ATOM 1286 N N . THR A 1 167 ? 5.089 5.817 3.671 1.00 98.25 167 THR A N 1
ATOM 1287 C CA . THR A 1 167 ? 4.528 5.724 2.316 1.00 98.25 167 THR A CA 1
ATOM 1288 C C . THR A 1 167 ? 4.966 6.893 1.444 1.00 98.25 167 THR A C 1
ATOM 1290 O O . THR A 1 167 ? 5.363 6.679 0.303 1.00 98.25 167 THR A O 1
ATOM 1293 N N . VAL A 1 168 ? 4.955 8.117 1.981 1.00 98.31 168 VAL A N 1
ATOM 1294 C CA . VAL A 1 168 ? 5.450 9.303 1.263 1.00 98.31 168 VAL A CA 1
ATOM 1295 C C . VAL A 1 168 ? 6.951 9.196 1.004 1.00 98.31 168 VAL A C 1
ATOM 1297 O O . VAL A 1 168 ? 7.395 9.455 -0.110 1.00 98.31 168 VAL A O 1
ATOM 1300 N N . LEU A 1 169 ? 7.727 8.774 2.004 1.00 98.31 169 LEU A N 1
ATOM 1301 C CA . LEU A 1 169 ? 9.167 8.577 1.866 1.00 98.31 169 LEU A CA 1
ATOM 1302 C C . LEU A 1 169 ? 9.472 7.575 0.747 1.00 98.31 169 LEU A C 1
ATOM 1304 O O . LEU A 1 169 ? 10.251 7.878 -0.148 1.00 98.31 169 LEU A O 1
ATOM 1308 N N . VAL A 1 170 ? 8.815 6.413 0.772 1.00 97.69 170 VAL A N 1
ATOM 1309 C CA . VAL A 1 170 ? 8.988 5.374 -0.247 1.00 97.69 170 VAL A CA 1
ATOM 1310 C C . VAL A 1 170 ? 8.524 5.871 -1.617 1.00 97.69 170 VAL A C 1
ATOM 1312 O O . VAL A 1 170 ? 9.208 5.611 -2.598 1.00 97.69 170 VAL A O 1
ATOM 1315 N N . ALA A 1 171 ? 7.432 6.638 -1.708 1.00 97.38 171 ALA A N 1
ATOM 1316 C CA . ALA A 1 171 ? 7.000 7.242 -2.970 1.00 97.38 171 ALA A CA 1
ATOM 1317 C C . ALA A 1 171 ? 8.079 8.154 -3.575 1.00 97.38 171 ALA A C 1
ATOM 1319 O O . ALA A 1 171 ? 8.357 8.058 -4.767 1.00 97.38 171 ALA A O 1
ATOM 1320 N N . ILE A 1 172 ? 8.707 9.003 -2.755 1.00 97.69 172 ILE A N 1
ATOM 1321 C CA . ILE A 1 172 ? 9.804 9.881 -3.188 1.00 97.69 172 ILE A CA 1
ATOM 1322 C C . ILE A 1 172 ? 11.012 9.045 -3.617 1.00 97.69 172 ILE A C 1
ATOM 1324 O O . ILE A 1 172 ? 11.567 9.284 -4.684 1.00 97.69 172 ILE A O 1
ATOM 1328 N N . SER A 1 173 ? 11.396 8.038 -2.827 1.00 96.19 173 SER A N 1
ATOM 1329 C CA . SER A 1 173 ? 12.514 7.153 -3.172 1.00 96.19 173 SER A CA 1
ATOM 1330 C C . SER A 1 173 ? 12.289 6.430 -4.497 1.00 96.19 173 SER A C 1
ATOM 1332 O O . SER A 1 173 ? 13.202 6.357 -5.307 1.00 96.19 173 SER A O 1
ATOM 1334 N N . LEU A 1 174 ? 11.078 5.925 -4.736 1.00 95.06 174 LEU A N 1
ATOM 1335 C CA . LEU A 1 174 ? 10.720 5.243 -5.976 1.00 95.06 174 LEU A CA 1
ATOM 1336 C C . LEU A 1 174 ? 10.668 6.209 -7.165 1.00 95.06 174 LEU A C 1
ATOM 1338 O O . LEU A 1 174 ? 11.134 5.861 -8.241 1.00 95.06 174 LEU A O 1
ATOM 1342 N N . TYR A 1 175 ? 10.164 7.430 -6.972 1.00 94.94 175 TYR A N 1
ATOM 1343 C CA . TYR A 1 175 ? 10.195 8.468 -8.003 1.00 94.94 175 TYR A CA 1
ATOM 1344 C C . TYR A 1 175 ? 11.631 8.790 -8.436 1.00 94.94 175 TYR A C 1
ATOM 1346 O O . TYR A 1 175 ? 11.924 8.789 -9.629 1.00 94.94 175 TYR A O 1
ATOM 1354 N N . GLU A 1 176 ? 12.534 9.014 -7.480 1.00 95.31 176 GLU A N 1
ATOM 1355 C CA . GLU A 1 176 ? 13.955 9.252 -7.761 1.00 95.31 176 GLU A CA 1
ATOM 1356 C C . GLU A 1 176 ? 14.605 8.043 -8.447 1.00 95.31 176 GLU A C 1
ATOM 1358 O O . GLU A 1 176 ? 15.379 8.203 -9.387 1.00 95.31 176 GLU A O 1
ATOM 1363 N N . PHE A 1 177 ? 14.241 6.826 -8.039 1.00 93.38 177 PHE A N 1
ATOM 1364 C CA . PHE A 1 177 ? 14.774 5.593 -8.616 1.00 93.38 177 PHE A CA 1
ATOM 1365 C C . PHE A 1 177 ? 14.339 5.354 -10.069 1.00 93.38 177 PHE A C 1
ATOM 1367 O O . PHE A 1 177 ? 15.120 4.861 -10.877 1.00 93.38 177 PHE A O 1
ATOM 1374 N N . GLU A 1 178 ? 13.104 5.716 -10.413 1.00 92.94 178 GLU A N 1
ATOM 1375 C CA . GLU A 1 178 ? 12.586 5.586 -11.780 1.00 92.94 178 GLU A CA 1
ATOM 1376 C C . GLU A 1 178 ? 13.037 6.730 -12.701 1.00 92.94 178 GLU A C 1
ATOM 1378 O O . GLU A 1 178 ? 13.128 6.548 -13.913 1.00 92.94 178 GLU A O 1
ATOM 1383 N N . THR A 1 179 ? 13.300 7.923 -12.157 1.00 92.88 179 THR A N 1
ATOM 1384 C CA . THR A 1 179 ? 13.653 9.103 -12.968 1.00 92.88 179 THR A CA 1
ATOM 1385 C C . THR A 1 179 ? 15.154 9.315 -13.126 1.00 92.88 179 THR A C 1
ATOM 1387 O O . THR A 1 179 ? 15.591 9.702 -14.210 1.00 92.88 179 THR A O 1
ATOM 1390 N N . ASN A 1 180 ? 15.939 9.068 -12.075 1.00 94.50 180 ASN A N 1
ATOM 1391 C CA . ASN A 1 180 ? 17.377 9.345 -12.042 1.00 94.50 180 ASN A CA 1
ATOM 1392 C C . ASN A 1 180 ? 18.246 8.077 -11.975 1.00 94.50 180 ASN A C 1
ATOM 1394 O O . ASN A 1 180 ? 19.463 8.176 -12.133 1.00 94.50 180 ASN A O 1
ATOM 1398 N N . ASP A 1 181 ? 17.651 6.899 -11.767 1.00 91.69 181 ASP A N 1
ATOM 1399 C CA . ASP A 1 181 ? 18.349 5.609 -11.737 1.00 91.69 181 ASP A CA 1
ATOM 1400 C C . ASP A 1 181 ? 17.766 4.640 -12.792 1.00 91.69 181 ASP A C 1
ATOM 1402 O O . ASP A 1 181 ? 17.108 5.039 -13.753 1.00 91.69 181 ASP A O 1
ATOM 1406 N N . VAL A 1 182 ? 18.083 3.353 -12.676 1.00 91.25 182 VAL A N 1
ATOM 1407 C CA . VAL A 1 182 ? 17.822 2.318 -13.687 1.00 91.25 182 VAL A CA 1
ATOM 1408 C C . VAL A 1 182 ? 16.402 1.748 -13.675 1.00 91.25 182 VAL A C 1
ATOM 1410 O O . VAL A 1 182 ? 16.068 1.001 -14.595 1.00 91.25 182 VAL A O 1
ATOM 1413 N N . GLY A 1 183 ? 15.594 2.055 -12.658 1.00 92.19 183 GLY A N 1
ATOM 1414 C CA . GLY A 1 183 ? 14.261 1.479 -12.448 1.00 92.19 183 GLY A CA 1
ATOM 1415 C C . GLY A 1 183 ? 14.252 0.145 -11.687 1.00 92.19 183 GLY A C 1
ATOM 1416 O O . GLY A 1 183 ? 15.259 -0.574 -11.603 1.00 92.19 183 GLY A O 1
ATOM 1417 N N . LEU A 1 184 ? 13.106 -0.191 -11.085 1.00 92.88 184 LEU A N 1
ATOM 1418 C CA . LEU A 1 184 ? 12.955 -1.327 -10.167 1.00 92.88 184 LEU A CA 1
ATOM 1419 C C . LEU A 1 184 ? 13.292 -2.676 -10.815 1.00 92.88 184 LEU A C 1
ATOM 1421 O O . LEU A 1 184 ? 14.040 -3.475 -10.240 1.00 92.88 184 LEU A O 1
ATOM 1425 N N . THR A 1 185 ? 12.761 -2.958 -12.003 1.00 93.56 185 THR A N 1
ATOM 1426 C CA . THR A 1 185 ? 12.914 -4.276 -12.642 1.00 93.56 185 THR A CA 1
ATOM 1427 C C . THR A 1 185 ? 14.347 -4.555 -13.091 1.00 93.56 185 THR A C 1
ATOM 1429 O O . THR A 1 185 ? 14.872 -5.650 -12.855 1.00 93.56 185 THR A O 1
ATOM 1432 N N . GLU A 1 186 ? 15.025 -3.566 -13.679 1.00 92.69 186 GLU A N 1
ATOM 1433 C CA . GLU A 1 186 ? 16.442 -3.675 -14.043 1.00 92.69 186 GLU A CA 1
ATOM 1434 C C . GLU A 1 186 ? 17.343 -3.749 -12.806 1.00 92.69 186 GLU A C 1
ATOM 1436 O O . GLU A 1 186 ? 18.289 -4.542 -12.778 1.00 92.69 186 GLU A O 1
ATOM 1441 N N . ALA A 1 187 ? 17.033 -3.010 -11.739 1.00 93.62 187 ALA A N 1
ATOM 1442 C CA . ALA A 1 187 ? 17.775 -3.110 -10.488 1.00 93.62 187 ALA A CA 1
ATOM 1443 C C . ALA A 1 187 ? 17.716 -4.521 -9.886 1.00 93.62 187 ALA A C 1
ATOM 1445 O O . ALA A 1 187 ? 18.758 -5.101 -9.564 1.00 93.62 187 ALA A O 1
ATOM 1446 N N . ILE A 1 188 ? 16.523 -5.120 -9.805 1.00 93.62 188 ILE A N 1
ATOM 1447 C CA . ILE A 1 188 ? 16.344 -6.494 -9.309 1.00 93.62 188 ILE A CA 1
ATOM 1448 C C . ILE A 1 188 ? 17.152 -7.483 -10.162 1.00 93.62 188 ILE A C 1
ATOM 1450 O O . ILE A 1 188 ? 17.864 -8.338 -9.627 1.00 93.62 188 ILE A O 1
ATOM 1454 N N . LYS A 1 189 ? 17.115 -7.338 -11.490 1.00 92.81 189 LYS A N 1
ATOM 1455 C CA . LYS A 1 189 ? 17.890 -8.168 -12.426 1.00 92.81 189 LYS A CA 1
ATOM 1456 C C . LYS A 1 189 ? 19.403 -8.032 -12.217 1.00 92.81 189 LYS A C 1
ATOM 1458 O O . LYS A 1 189 ? 20.127 -9.035 -12.242 1.00 92.81 189 LYS A O 1
ATOM 1463 N N . ARG A 1 190 ? 19.908 -6.817 -11.981 1.00 92.81 190 ARG A N 1
ATOM 1464 C CA . ARG A 1 190 ? 21.332 -6.562 -11.697 1.00 92.81 190 ARG A CA 1
ATOM 1465 C C . ARG A 1 190 ? 21.774 -7.172 -10.373 1.00 92.81 190 ARG A C 1
ATOM 1467 O O . ARG A 1 190 ? 22.854 -7.762 -10.333 1.00 92.81 190 ARG A O 1
ATOM 1474 N N . ILE A 1 191 ? 20.945 -7.076 -9.334 1.00 93.94 191 ILE A N 1
ATOM 1475 C CA . ILE A 1 191 ? 21.197 -7.689 -8.021 1.00 93.94 191 ILE A CA 1
ATOM 1476 C C . ILE A 1 191 ? 21.257 -9.213 -8.161 1.00 93.94 191 ILE A C 1
ATOM 1478 O O . ILE A 1 191 ? 22.210 -9.840 -7.702 1.00 93.94 191 ILE A O 1
ATOM 1482 N N . TRP A 1 192 ? 20.299 -9.808 -8.875 1.00 92.88 192 TRP A N 1
ATOM 1483 C CA . TRP A 1 192 ? 20.239 -11.257 -9.078 1.00 92.88 192 TRP A CA 1
ATOM 1484 C C . TRP A 1 192 ? 21.441 -11.818 -9.858 1.00 92.88 192 TRP A C 1
ATOM 1486 O O . TRP A 1 192 ? 21.860 -12.955 -9.651 1.00 92.88 192 TRP A O 1
ATOM 1496 N N . THR A 1 193 ? 22.016 -11.029 -10.769 1.00 90.31 193 THR A N 1
ATOM 1497 C CA . THR A 1 193 ? 23.151 -11.443 -11.617 1.00 90.31 193 THR A CA 1
ATOM 1498 C C . THR A 1 193 ? 24.522 -11.027 -11.081 1.00 90.31 193 THR A C 1
ATOM 1500 O O . THR A 1 193 ? 25.535 -11.455 -11.636 1.00 90.31 193 THR A O 1
ATOM 1503 N N . ALA A 1 194 ? 24.581 -10.239 -10.003 1.00 90.00 194 ALA A N 1
ATOM 1504 C CA . ALA A 1 194 ? 25.819 -9.648 -9.492 1.00 90.00 194 ALA A CA 1
ATOM 1505 C C . ALA A 1 194 ? 26.908 -10.689 -9.170 1.00 90.00 194 ALA A C 1
ATOM 1507 O O . ALA A 1 194 ? 28.061 -10.501 -9.544 1.00 90.00 194 ALA A O 1
ATOM 1508 N N . GLY A 1 195 ? 26.546 -11.820 -8.556 1.00 83.25 195 GLY A N 1
ATOM 1509 C CA . GLY A 1 195 ? 27.516 -12.854 -8.171 1.00 83.25 195 GLY A CA 1
ATOM 1510 C C . GLY A 1 195 ? 28.214 -13.559 -9.345 1.00 83.25 195 GLY A C 1
ATOM 1511 O O . GLY A 1 195 ? 29.355 -13.992 -9.202 1.00 83.25 195 GLY A O 1
ATOM 1512 N N . ARG A 1 196 ? 27.568 -13.654 -10.518 1.00 80.31 196 ARG A N 1
ATOM 1513 C CA . ARG A 1 196 ? 28.184 -14.284 -11.702 1.00 80.31 196 ARG A CA 1
ATOM 1514 C C . ARG A 1 196 ? 29.261 -13.393 -12.315 1.00 80.31 196 ARG A C 1
ATOM 1516 O O . ARG A 1 196 ? 30.349 -13.881 -12.587 1.00 80.31 196 ARG A O 1
ATOM 1523 N N . ARG A 1 197 ? 28.984 -12.090 -12.429 1.00 72.94 197 ARG A N 1
ATOM 1524 C CA . ARG A 1 197 ? 29.911 -11.098 -13.004 1.00 72.94 197 ARG A CA 1
ATOM 1525 C C . ARG A 1 197 ? 31.277 -11.097 -12.314 1.00 72.94 197 ARG A C 1
ATOM 1527 O O . ARG A 1 197 ? 32.297 -11.191 -12.981 1.00 72.94 197 ARG A O 1
ATOM 1534 N N . ASN A 1 198 ? 31.289 -11.112 -10.981 1.00 74.12 198 ASN A N 1
ATOM 1535 C CA . ASN A 1 198 ? 32.531 -11.098 -10.198 1.00 74.12 198 ASN A CA 1
ATOM 1536 C C . ASN A 1 198 ? 33.403 -12.351 -10.422 1.00 74.12 198 ASN A C 1
ATOM 1538 O O . ASN A 1 198 ? 34.621 -12.306 -10.262 1.00 74.12 198 ASN A O 1
ATOM 1542 N N . THR A 1 199 ? 32.789 -13.489 -10.762 1.00 74.12 199 THR A N 1
ATOM 1543 C CA . THR A 1 199 ? 33.515 -14.749 -11.006 1.00 74.12 199 THR A CA 1
ATOM 1544 C C . THR A 1 199 ? 34.201 -14.751 -12.372 1.00 74.12 199 THR A C 1
ATOM 1546 O O . THR A 1 199 ? 35.264 -15.347 -12.523 1.00 74.12 199 THR A O 1
ATOM 1549 N N . ASP A 1 200 ? 33.612 -14.079 -13.360 1.00 74.88 200 ASP A N 1
ATOM 1550 C CA . ASP A 1 200 ? 34.200 -13.945 -14.693 1.00 74.88 200 ASP A CA 1
ATOM 1551 C C . ASP A 1 200 ? 35.360 -12.935 -14.679 1.00 74.88 200 ASP A C 1
ATOM 1553 O O . ASP A 1 200 ? 36.404 -13.192 -15.269 1.00 74.88 200 ASP A O 1
ATOM 1557 N N . GLU A 1 201 ? 35.231 -11.844 -13.914 1.00 71.69 201 GLU A N 1
ATOM 1558 C CA . GLU A 1 201 ? 36.288 -10.834 -13.724 1.00 71.69 201 GLU A CA 1
ATOM 1559 C C . GLU A 1 201 ? 37.508 -11.359 -12.952 1.00 71.69 201 GLU A C 1
ATOM 1561 O O . GLU A 1 201 ? 38.614 -10.878 -13.154 1.00 71.69 201 GLU A O 1
ATOM 1566 N N . THR A 1 202 ? 37.329 -12.347 -12.072 1.00 71.62 202 THR A N 1
ATOM 1567 C CA . THR A 1 202 ? 38.439 -12.962 -11.316 1.00 71.62 202 THR A CA 1
ATOM 1568 C C . THR A 1 202 ? 39.141 -14.091 -12.070 1.00 71.62 202 THR A C 1
ATOM 1570 O O . THR A 1 202 ? 40.199 -14.546 -11.638 1.00 71.62 202 THR A O 1
ATOM 1573 N N . LYS A 1 203 ? 38.551 -14.573 -13.170 1.00 62.03 203 LYS A N 1
ATOM 1574 C CA . LYS A 1 203 ? 39.128 -15.608 -14.043 1.00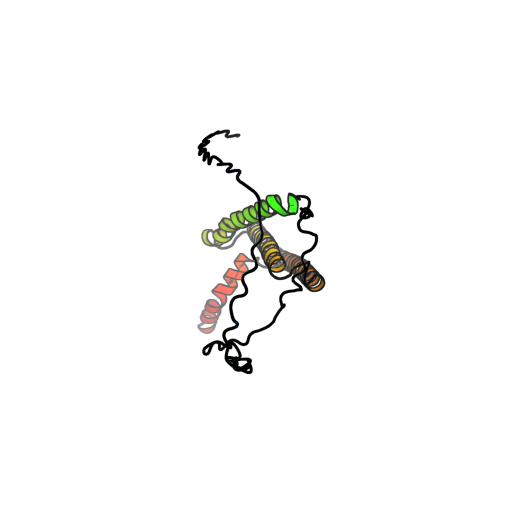 62.03 203 LYS A CA 1
ATOM 1575 C C . LYS A 1 203 ? 39.784 -15.042 -15.307 1.00 62.03 203 LYS A C 1
ATOM 1577 O O . LYS A 1 203 ? 40.445 -15.813 -16.004 1.00 62.03 203 LYS A O 1
ATOM 1582 N N . ALA A 1 204 ? 39.566 -13.762 -15.605 1.00 53.50 20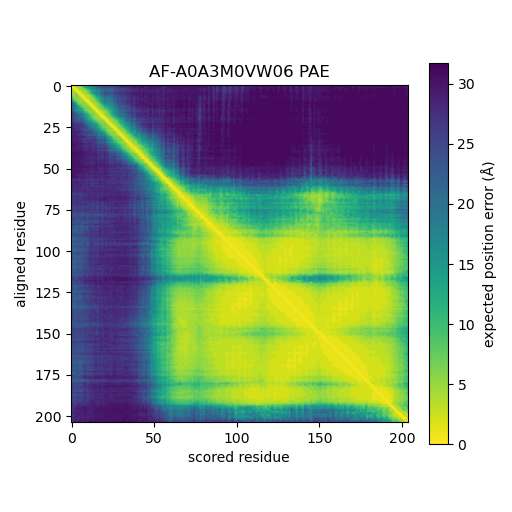4 ALA A N 1
ATOM 1583 C CA . ALA A 1 204 ? 40.229 -13.013 -16.672 1.00 53.50 204 ALA A CA 1
ATOM 1584 C C . ALA A 1 204 ? 41.540 -12.392 -16.168 1.00 53.50 204 ALA A C 1
ATOM 1586 O O . ALA A 1 204 ? 42.477 -12.294 -16.991 1.00 53.50 204 ALA A O 1
#